Protein AF-A0A7S2AIL4-F1 (afdb_monomer_lite)

InterPro domains:
  IPR011629 Zinc chaperone CobW-like, C-terminal [PF07683] (83-165)
  IPR011629 Zinc chaperone CobW-like, C-terminal [SM00833] (22-165)
  IPR036627 CobW-like, C-terminal domain superfamily [G3DSA:3.30.1220.10] (1-165)
  IPR051927 Zinc Chaperone and cDPG Synthetase [PTHR43603] (16-180)

pLDDT: mean 76.07, std 20.62, range [30.58, 97.81]

Radius of gyration: 29.26 Å; chains: 1; bounding box: 75×64×79 Å

Secondary structure (DSSP, 8-state):
----------------HHHHTEEEEEEEESSPB-HHHIIIIIITT------SS--HHHHHHHTT-SSS--SS----HHHH-TTTTEEEEEEEE-BTTSTTS-EEEEEETTEEEEEEPPTTSSHHHHHHHHTTT-------PPEEEEEEEES--HHHHHHHHHTTBPPHHHHHHHHHHHHHHHHHHHHHHHHHH-S-S--TT-EEEEEETTEEEEEEEEEEEE--TTS-TT--EEEEEEETTS-EEEESSSSTTTEEE--

Structure (mmCIF, N/CA/C/O backbone):
data_AF-A0A7S2AIL4-F1
#
_entry.id   AF-A0A7S2AIL4-F1
#
loop_
_atom_site.group_PDB
_atom_site.id
_atom_site.type_symbol
_atom_site.label_atom_id
_atom_site.label_alt_id
_atom_site.label_comp_id
_atom_site.label_asym_id
_atom_site.label_entity_id
_atom_site.label_seq_id
_atom_site.pdbx_PDB_ins_code
_atom_site.Cartn_x
_atom_site.Cartn_y
_atom_site.Cartn_z
_atom_site.occupancy
_atom_site.B_iso_or_equiv
_atom_site.auth_seq_id
_atom_site.auth_comp_id
_atom_site.auth_asym_id
_atom_site.auth_atom_id
_atom_site.pdbx_PDB_model_num
ATOM 1 N N . THR A 1 1 ? 47.015 49.798 -17.963 1.00 38.50 1 THR A N 1
ATOM 2 C CA . THR A 1 1 ? 46.460 49.064 -19.118 1.00 38.50 1 THR A CA 1
ATOM 3 C C . THR A 1 1 ? 45.352 48.166 -18.606 1.00 38.50 1 THR A C 1
ATOM 5 O O . THR A 1 1 ? 45.626 47.246 -17.851 1.00 38.50 1 THR A O 1
ATOM 8 N N . SER A 1 2 ? 44.093 48.510 -18.880 1.00 33.62 2 SER A N 1
ATOM 9 C CA . SER A 1 2 ? 42.927 47.715 -18.478 1.00 33.62 2 SER A CA 1
ATOM 10 C C . SER A 1 2 ? 42.716 46.579 -19.478 1.00 33.62 2 SER A C 1
ATOM 12 O O . SER A 1 2 ? 42.588 46.820 -20.676 1.00 33.62 2 SER A O 1
ATOM 14 N N . HIS A 1 3 ? 42.694 45.339 -18.995 1.00 35.81 3 HIS A N 1
ATOM 15 C CA . HIS A 1 3 ? 42.390 44.176 -19.821 1.00 35.81 3 HIS A CA 1
ATOM 16 C C . HIS A 1 3 ? 40.879 43.918 -19.797 1.00 35.81 3 HIS A C 1
ATOM 18 O O . HIS A 1 3 ? 40.311 43.570 -18.766 1.00 35.81 3 HIS A O 1
ATOM 24 N N . SER A 1 4 ? 40.238 44.146 -20.944 1.00 31.95 4 SER A N 1
ATOM 25 C CA . SER A 1 4 ? 38.861 43.746 -21.234 1.00 31.95 4 SER A CA 1
ATOM 26 C C . SER A 1 4 ? 38.882 42.312 -21.757 1.00 31.95 4 SER A C 1
ATOM 28 O O . SER A 1 4 ? 39.482 42.046 -22.799 1.00 31.95 4 SER A O 1
ATOM 30 N N . HIS A 1 5 ? 38.260 41.387 -21.029 1.00 35.78 5 HIS A N 1
ATOM 31 C CA . HIS A 1 5 ? 38.051 40.016 -21.484 1.00 35.78 5 HIS A CA 1
ATOM 32 C C . HIS A 1 5 ? 36.662 39.918 -22.122 1.00 35.78 5 HIS A C 1
ATOM 34 O O . HIS A 1 5 ? 35.645 39.951 -21.434 1.00 35.78 5 HIS A O 1
ATOM 40 N N . SER A 1 6 ? 36.629 39.825 -23.453 1.00 32.72 6 SER A N 1
ATOM 41 C CA . SER A 1 6 ? 35.427 39.455 -24.203 1.00 32.72 6 SER A CA 1
ATOM 42 C C . SER A 1 6 ? 35.206 37.954 -24.057 1.00 32.72 6 SER A C 1
ATOM 44 O O . SER A 1 6 ? 36.027 37.162 -24.514 1.00 32.72 6 SER A O 1
ATOM 46 N N . HIS A 1 7 ? 34.111 37.563 -23.408 1.00 35.00 7 HIS A N 1
ATOM 47 C CA . HIS A 1 7 ? 33.646 36.182 -23.423 1.00 35.00 7 HIS A CA 1
ATOM 48 C C . HIS A 1 7 ? 32.841 35.945 -24.701 1.00 35.00 7 HIS A C 1
ATOM 50 O O . HIS A 1 7 ? 31.736 36.456 -24.873 1.00 35.00 7 HIS A O 1
ATOM 56 N N . GLU A 1 8 ? 33.424 35.168 -25.606 1.00 32.69 8 GLU A N 1
ATOM 57 C CA . GLU A 1 8 ? 32.759 34.625 -26.780 1.00 32.69 8 GLU A CA 1
ATOM 58 C C . GLU A 1 8 ? 31.829 33.493 -26.314 1.00 32.69 8 GLU A C 1
ATOM 60 O O . GLU A 1 8 ? 32.274 32.442 -25.846 1.00 32.69 8 GLU A O 1
ATOM 65 N N . HIS A 1 9 ? 30.515 33.723 -26.360 1.00 36.69 9 HIS A N 1
ATOM 66 C CA . HIS A 1 9 ? 29.529 32.686 -26.074 1.00 36.69 9 HIS A CA 1
ATOM 67 C C . HIS A 1 9 ? 29.536 31.664 -27.217 1.00 36.69 9 HIS A C 1
ATOM 69 O O . HIS A 1 9 ? 28.843 31.827 -28.221 1.00 36.69 9 HIS A O 1
ATOM 75 N N . SER A 1 10 ? 30.326 30.599 -27.050 1.00 43.53 10 SER A N 1
ATOM 76 C CA . SER A 1 10 ? 30.164 29.359 -27.809 1.00 43.53 10 SER A CA 1
ATOM 77 C C . SER A 1 10 ? 28.688 28.951 -27.775 1.00 43.53 10 SER A C 1
ATOM 79 O O . SER A 1 10 ? 28.043 28.980 -26.722 1.00 43.53 10 SER A O 1
ATOM 81 N N . ARG A 1 11 ? 28.145 28.667 -28.961 1.00 41.88 11 ARG A N 1
ATOM 82 C CA . ARG A 1 11 ? 26.727 28.424 -29.247 1.00 41.88 11 ARG A CA 1
ATOM 83 C C . ARG A 1 11 ? 26.137 27.478 -28.200 1.00 41.88 11 ARG A C 1
ATOM 85 O O . ARG A 1 11 ? 26.504 26.307 -28.164 1.00 41.88 11 ARG A O 1
ATOM 92 N N . LYS A 1 12 ? 25.202 27.960 -27.372 1.00 43.66 12 LYS A N 1
ATOM 93 C CA . LYS A 1 12 ? 24.347 27.065 -26.586 1.00 43.66 12 LYS A CA 1
ATOM 94 C C . LYS A 1 12 ? 23.605 26.190 -27.590 1.00 43.66 12 LYS A C 1
ATOM 96 O O . LYS A 1 12 ? 22.768 26.699 -28.334 1.00 43.66 12 LYS A O 1
ATOM 101 N N . ALA A 1 13 ? 23.961 24.909 -27.656 1.00 53.50 13 ALA A N 1
ATOM 102 C CA . ALA A 1 13 ? 23.130 23.928 -28.325 1.00 53.50 13 ALA A CA 1
ATOM 103 C C . ALA A 1 13 ? 21.724 24.065 -27.730 1.00 53.50 13 ALA A C 1
ATOM 105 O O . ALA A 1 13 ? 21.556 24.165 -26.515 1.00 53.50 13 ALA A O 1
ATOM 106 N N . ASP A 1 14 ? 20.726 24.188 -28.590 1.00 51.50 14 ASP A N 1
ATOM 107 C CA . ASP A 1 14 ? 19.339 24.288 -28.167 1.00 51.50 14 ASP A CA 1
ATOM 108 C C . ASP A 1 14 ? 18.903 22.876 -27.710 1.00 51.50 14 ASP A C 1
ATOM 110 O O . ASP A 1 14 ? 18.706 21.978 -28.529 1.00 51.50 14 ASP A O 1
ATOM 114 N N . LEU A 1 15 ? 18.947 22.673 -26.384 1.00 59.72 15 LEU A N 1
ATOM 115 C CA . LEU A 1 15 ? 18.816 21.412 -25.631 1.00 59.72 15 LEU A CA 1
ATOM 116 C C . LEU A 1 15 ? 17.363 21.178 -25.177 1.00 59.72 15 LEU A C 1
ATOM 118 O O . LEU A 1 15 ? 17.096 20.943 -23.997 1.00 59.72 15 LEU A O 1
ATOM 122 N N . THR A 1 16 ? 16.391 21.305 -26.076 1.00 67.06 16 THR A N 1
ATOM 123 C CA . THR A 1 16 ? 15.000 20.974 -25.734 1.00 67.06 16 THR A CA 1
ATOM 124 C C . THR A 1 16 ? 14.832 19.460 -25.589 1.00 67.06 16 THR A C 1
ATOM 126 O O . THR A 1 16 ? 15.458 18.680 -26.309 1.00 67.06 16 THR A O 1
ATOM 129 N N . SER A 1 17 ? 13.960 19.025 -24.673 1.00 63.41 17 SER A N 1
ATOM 130 C CA . SER A 1 17 ? 13.648 17.601 -24.460 1.00 63.41 17 SER A CA 1
ATOM 131 C C . SER A 1 17 ? 13.189 16.902 -25.743 1.00 63.41 17 SER A C 1
ATOM 133 O O . SER A 1 17 ? 13.549 15.752 -25.973 1.00 63.41 17 SER A O 1
ATOM 135 N N . GLU A 1 18 ? 12.465 17.619 -26.607 1.00 63.84 18 GLU A N 1
ATOM 136 C CA . GLU A 1 18 ? 12.000 17.141 -27.915 1.00 63.84 18 GLU A CA 1
ATOM 137 C C . GLU A 1 18 ? 13.155 16.840 -28.878 1.00 63.84 18 GLU A C 1
ATOM 139 O O . GLU A 1 18 ? 13.129 15.826 -29.570 1.00 63.84 18 GLU A O 1
ATOM 144 N N . ARG A 1 19 ? 14.201 17.677 -28.898 1.00 67.69 19 ARG A N 1
ATOM 145 C CA . ARG A 1 19 ? 15.382 17.462 -29.750 1.00 67.69 19 ARG A CA 1
ATOM 146 C C . ARG A 1 19 ? 16.301 16.366 -29.222 1.00 67.69 19 ARG A C 1
ATOM 148 O O . ARG A 1 19 ? 17.007 15.746 -30.011 1.00 67.69 19 ARG A O 1
ATOM 155 N N . LEU A 1 20 ? 16.290 16.143 -27.910 1.00 72.56 20 LEU A N 1
ATOM 156 C CA . LEU A 1 20 ? 17.053 15.087 -27.242 1.00 72.56 20 LEU A CA 1
ATOM 157 C C . LEU A 1 20 ? 16.324 13.733 -27.234 1.00 72.56 20 LEU A C 1
ATOM 159 O O . LEU A 1 20 ? 16.915 12.742 -26.818 1.00 72.56 20 LEU A O 1
ATOM 163 N N . GLY A 1 21 ? 15.060 13.681 -27.674 1.00 81.56 21 GLY A N 1
ATOM 164 C CA . GLY A 1 21 ? 14.250 12.458 -27.667 1.00 81.56 21 GLY A CA 1
ATOM 165 C C . GLY A 1 21 ? 13.815 12.000 -26.270 1.00 81.56 21 GLY A C 1
ATOM 166 O O . GLY A 1 21 ? 13.397 10.857 -26.103 1.00 81.56 21 GLY A O 1
ATOM 167 N N . ILE A 1 22 ? 13.901 12.875 -25.262 1.00 86.88 22 ILE A N 1
ATOM 168 C CA . ILE A 1 22 ? 13.556 12.539 -23.878 1.00 86.88 22 ILE A CA 1
ATOM 169 C C . ILE A 1 22 ? 12.037 12.467 -23.744 1.00 86.88 22 ILE A C 1
ATOM 171 O O . ILE A 1 22 ? 11.331 13.460 -23.940 1.00 86.88 22 ILE A O 1
ATOM 175 N N . LYS A 1 23 ? 11.543 11.298 -23.343 1.00 90.81 23 LYS A N 1
ATOM 176 C CA . LYS A 1 23 ? 10.131 11.030 -23.068 1.00 90.81 23 LYS A CA 1
ATOM 177 C C . LYS A 1 23 ? 9.920 10.713 -21.596 1.00 90.81 23 LYS A C 1
ATOM 179 O O . LYS A 1 23 ? 10.857 10.417 -20.854 1.00 90.81 23 LYS A O 1
ATOM 184 N N . ASN A 1 24 ? 8.666 10.807 -21.177 1.00 93.75 24 ASN A N 1
ATOM 185 C CA . ASN A 1 24 ? 8.239 10.416 -19.849 1.00 93.75 24 ASN A CA 1
ATOM 186 C C . ASN A 1 24 ? 6.896 9.700 -19.914 1.00 93.75 24 ASN A C 1
ATOM 188 O O . ASN A 1 24 ? 6.092 9.999 -20.796 1.00 93.75 24 ASN A O 1
ATOM 192 N N . PHE A 1 25 ? 6.668 8.800 -18.968 1.00 95.88 25 PHE A N 1
ATOM 193 C CA . PHE A 1 25 ? 5.360 8.208 -18.728 1.00 95.88 25 PHE A CA 1
ATOM 194 C C . PHE A 1 25 ? 5.155 7.984 -17.232 1.00 95.88 25 PHE A C 1
ATOM 196 O O . PHE A 1 25 ? 6.110 7.956 -16.448 1.00 95.88 25 PHE A O 1
ATOM 203 N N . VAL A 1 26 ? 3.889 7.836 -16.848 1.00 95.31 26 VAL A N 1
ATOM 204 C CA . VAL A 1 26 ? 3.482 7.540 -15.476 1.00 95.31 26 VAL A CA 1
ATOM 205 C C . VAL A 1 26 ? 2.935 6.118 -15.419 1.00 95.31 26 VAL A C 1
ATOM 207 O O . VAL A 1 26 ? 2.011 5.761 -16.155 1.00 95.31 26 VAL A O 1
ATOM 210 N N . TYR A 1 27 ? 3.517 5.301 -14.549 1.00 95.62 27 TYR A N 1
ATOM 211 C CA . TYR A 1 27 ? 3.002 3.995 -14.166 1.00 95.62 27 TYR A CA 1
ATOM 212 C C . TYR A 1 27 ? 2.131 4.147 -12.921 1.00 95.62 27 TYR A C 1
ATOM 214 O O . TYR A 1 27 ? 2.562 4.760 -11.943 1.00 95.62 27 TYR A O 1
ATOM 222 N N . THR A 1 28 ? 0.925 3.582 -12.956 1.00 93.19 28 THR A N 1
ATOM 223 C CA . THR A 1 28 ? 0.018 3.540 -11.809 1.00 93.19 28 THR A CA 1
ATOM 224 C C . THR A 1 28 ? -0.484 2.124 -11.580 1.00 93.19 28 THR A C 1
ATOM 226 O O . THR A 1 28 ? -0.802 1.414 -12.531 1.00 93.19 28 THR A O 1
ATOM 229 N N . ALA A 1 29 ? -0.585 1.714 -10.317 1.00 91.06 29 ALA A N 1
ATOM 230 C CA . ALA A 1 29 ? -1.186 0.437 -9.945 1.00 91.06 29 ALA A CA 1
ATOM 231 C C . ALA A 1 29 ? -1.901 0.536 -8.596 1.00 91.06 29 ALA A C 1
ATOM 233 O O . ALA A 1 29 ? -1.511 1.303 -7.721 1.00 91.06 29 ALA A O 1
ATOM 234 N N . GLN A 1 30 ? -2.962 -0.251 -8.426 1.00 88.19 30 GLN A N 1
ATOM 235 C CA . GLN A 1 30 ? -3.728 -0.296 -7.173 1.00 88.19 30 GLN A CA 1
ATOM 236 C C . GLN A 1 30 ? -3.162 -1.311 -6.175 1.00 88.19 30 GLN A C 1
ATOM 238 O O . GLN A 1 30 ? -3.353 -1.176 -4.971 1.00 88.19 30 GLN A O 1
ATOM 243 N N . ARG A 1 31 ? -2.492 -2.356 -6.672 1.00 90.25 31 ARG A N 1
ATOM 244 C CA . ARG A 1 31 ? -1.937 -3.415 -5.829 1.00 90.25 31 ARG A CA 1
ATOM 245 C C . ARG A 1 31 ? -0.524 -3.040 -5.377 1.00 90.25 31 ARG A C 1
ATOM 247 O O . ARG A 1 31 ? 0.209 -2.437 -6.160 1.00 90.25 31 ARG A O 1
ATOM 254 N N . PRO A 1 32 ? -0.128 -3.405 -4.148 1.00 91.81 32 PRO A N 1
ATOM 255 C CA . PRO A 1 32 ? 1.259 -3.284 -3.723 1.00 91.81 32 PRO A CA 1
ATOM 256 C C . PRO A 1 32 ? 2.163 -4.224 -4.527 1.00 91.81 32 PRO A C 1
ATOM 258 O O . PRO A 1 32 ? 1.738 -5.294 -4.985 1.00 91.81 32 PRO A O 1
ATOM 261 N N . PHE A 1 33 ? 3.434 -3.854 -4.644 1.00 94.69 33 PHE A N 1
ATOM 262 C CA . PHE A 1 33 ? 4.466 -4.769 -5.107 1.00 94.69 33 PHE A CA 1
ATOM 263 C C . PHE A 1 33 ? 4.821 -5.789 -4.028 1.00 94.69 33 PHE A C 1
ATOM 265 O O . PHE A 1 33 ? 4.854 -5.497 -2.829 1.00 94.69 33 PHE A O 1
ATOM 272 N N . LYS A 1 34 ? 5.168 -6.989 -4.479 1.00 95.06 34 LYS A N 1
ATOM 273 C CA . LYS A 1 34 ? 5.885 -7.970 -3.681 1.00 95.06 34 LYS A CA 1
ATOM 274 C C . LYS A 1 34 ? 7.352 -7.548 -3.616 1.00 95.06 34 LYS A C 1
ATOM 276 O O . LYS A 1 34 ? 8.036 -7.619 -4.635 1.00 95.06 34 LYS A O 1
ATOM 281 N N . GLU A 1 35 ? 7.840 -7.143 -2.439 1.00 92.94 35 GLU A N 1
ATOM 282 C CA . GLU A 1 35 ? 9.203 -6.608 -2.260 1.00 92.94 35 GLU A CA 1
ATOM 283 C C . GLU A 1 35 ? 10.249 -7.546 -2.866 1.00 92.94 35 GLU A C 1
ATOM 285 O O . GLU A 1 35 ? 11.118 -7.105 -3.609 1.00 92.94 35 GLU A O 1
ATOM 290 N N . SER A 1 36 ? 10.125 -8.851 -2.615 1.00 92.81 36 SER A N 1
ATOM 291 C CA . SER A 1 36 ? 11.089 -9.830 -3.116 1.00 92.81 36 SER A CA 1
ATOM 292 C C . SER A 1 36 ? 11.179 -9.855 -4.641 1.00 92.81 36 SER A C 1
ATOM 294 O O . SER A 1 36 ? 12.290 -9.895 -5.147 1.00 92.81 36 SER A O 1
ATOM 296 N N . ARG A 1 37 ? 10.039 -9.802 -5.353 1.00 94.62 37 ARG A N 1
ATOM 297 C CA . ARG A 1 37 ? 10.003 -9.796 -6.828 1.00 94.62 37 ARG A CA 1
ATOM 298 C C . ARG A 1 37 ? 10.523 -8.478 -7.378 1.00 94.62 37 ARG A C 1
ATOM 300 O O . ARG A 1 37 ? 11.346 -8.468 -8.277 1.00 94.62 37 ARG A O 1
ATOM 307 N N . LEU A 1 38 ? 10.107 -7.363 -6.779 1.00 92.62 38 LEU A N 1
ATOM 308 C CA . LEU A 1 38 ? 10.582 -6.045 -7.188 1.00 92.62 38 LEU A CA 1
ATOM 309 C C . LEU A 1 38 ? 12.109 -5.939 -7.075 1.00 92.62 38 LEU A C 1
ATOM 311 O O . LEU A 1 38 ? 12.760 -5.455 -7.996 1.00 92.62 38 LEU A O 1
ATOM 315 N N . LEU A 1 39 ? 12.686 -6.408 -5.966 1.00 87.88 39 LEU A N 1
ATOM 316 C CA . LEU A 1 39 ? 14.134 -6.384 -5.777 1.00 87.88 39 LEU A CA 1
ATOM 317 C C . LEU A 1 39 ? 14.847 -7.344 -6.738 1.00 87.88 39 LEU A C 1
ATOM 319 O O . LEU A 1 39 ? 15.738 -6.901 -7.458 1.00 87.88 39 LEU A O 1
ATOM 323 N N . SER A 1 40 ? 14.433 -8.614 -6.799 1.00 89.38 40 SER A N 1
ATOM 324 C CA . SER A 1 40 ? 15.137 -9.619 -7.604 1.00 89.38 40 SER A CA 1
ATOM 325 C C . SER A 1 40 ? 14.957 -9.432 -9.104 1.00 89.38 40 SER A C 1
ATOM 327 O O . SER A 1 40 ? 15.905 -9.627 -9.853 1.00 89.38 40 SER A O 1
ATOM 329 N N . ASP A 1 41 ? 13.761 -9.074 -9.563 1.00 88.88 41 ASP A N 1
ATOM 330 C CA . ASP A 1 41 ? 13.403 -9.157 -10.982 1.00 88.88 41 ASP A CA 1
ATOM 331 C C . ASP A 1 41 ? 13.579 -7.803 -11.681 1.00 88.88 41 ASP A C 1
ATOM 333 O O . ASP A 1 41 ? 13.890 -7.761 -12.870 1.00 88.88 41 ASP A O 1
ATOM 337 N N . VAL A 1 42 ? 13.460 -6.695 -10.937 1.00 90.31 42 VAL A N 1
ATOM 338 C CA . VAL A 1 42 ? 13.613 -5.333 -11.471 1.00 90.31 42 VAL A CA 1
ATOM 339 C C . VAL A 1 42 ? 14.905 -4.673 -10.998 1.00 90.31 42 VAL A C 1
ATOM 341 O O . VAL A 1 42 ? 15.718 -4.288 -11.835 1.00 90.31 42 VAL A O 1
ATOM 344 N N . ILE A 1 43 ? 15.116 -4.521 -9.685 1.00 87.38 43 ILE A N 1
ATOM 345 C CA . ILE A 1 43 ? 16.227 -3.701 -9.163 1.00 87.38 43 ILE A CA 1
ATOM 346 C C . ILE A 1 43 ? 17.592 -4.334 -9.432 1.00 87.38 43 ILE A C 1
ATOM 348 O O . ILE A 1 43 ? 18.476 -3.653 -9.947 1.00 87.38 43 ILE A O 1
ATOM 352 N N . ASP A 1 44 ? 17.759 -5.624 -9.147 1.00 83.88 44 ASP A N 1
ATOM 353 C CA . ASP A 1 44 ? 19.043 -6.319 -9.321 1.00 83.88 44 ASP A CA 1
ATOM 354 C C . ASP A 1 44 ? 19.480 -6.400 -10.794 1.00 83.88 44 ASP A C 1
ATOM 356 O O . ASP A 1 44 ? 20.672 -6.485 -11.096 1.00 83.88 44 ASP A O 1
ATOM 360 N N . HIS A 1 45 ? 18.519 -6.333 -11.717 1.00 83.12 45 HIS A N 1
ATOM 361 C CA . HIS A 1 45 ? 18.760 -6.348 -13.158 1.00 83.12 45 HIS A CA 1
ATOM 362 C C . HIS A 1 45 ? 18.746 -4.952 -13.777 1.00 83.12 45 HIS A C 1
ATOM 364 O O . HIS A 1 45 ? 18.927 -4.828 -14.986 1.00 83.12 45 HIS A O 1
ATOM 370 N N . TRP A 1 46 ? 18.535 -3.890 -12.996 1.00 84.44 46 TRP A N 1
ATOM 371 C CA . TRP A 1 46 ? 18.562 -2.533 -13.519 1.00 84.44 46 TRP A CA 1
ATOM 372 C C . TRP A 1 46 ? 20.012 -2.102 -13.744 1.00 84.44 46 TRP A C 1
ATOM 374 O O . TRP A 1 46 ? 20.766 -1.945 -12.780 1.00 84.44 46 TRP A O 1
ATOM 384 N N . PRO A 1 47 ? 20.433 -1.848 -14.995 1.00 72.50 47 PRO A N 1
ATOM 385 C CA . PRO A 1 47 ? 21.784 -1.394 -15.265 1.00 72.50 47 PRO A CA 1
ATOM 386 C C . PRO A 1 47 ? 21.893 0.097 -14.918 1.00 72.50 47 PRO A C 1
ATOM 388 O O . PRO A 1 47 ? 21.782 0.971 -15.773 1.00 72.50 47 PRO A O 1
ATOM 391 N N . ILE A 1 48 ? 22.056 0.398 -13.632 1.00 66.31 48 ILE A N 1
ATOM 392 C CA . ILE A 1 48 ? 22.225 1.761 -13.132 1.00 66.31 48 ILE A CA 1
ATOM 393 C C . ILE A 1 48 ? 23.606 2.268 -13.597 1.00 66.31 48 ILE A C 1
ATOM 395 O O . ILE A 1 48 ? 24.629 1.698 -13.200 1.00 66.31 48 ILE A O 1
ATOM 399 N N . PRO A 1 49 ? 23.688 3.320 -14.439 1.00 57.03 49 PRO A N 1
ATOM 400 C CA . PRO A 1 49 ? 24.964 3.804 -14.958 1.00 57.03 49 PRO A CA 1
ATOM 401 C C . PRO A 1 49 ? 25.876 4.242 -13.811 1.00 57.03 49 PRO A C 1
ATOM 403 O O . PRO A 1 49 ? 25.492 5.091 -13.020 1.00 57.03 49 PRO A O 1
ATOM 406 N N . MET A 1 50 ? 27.111 3.739 -13.727 1.00 51.72 50 MET A N 1
ATOM 407 C CA . MET A 1 50 ? 28.030 4.062 -12.616 1.00 51.72 50 MET A CA 1
ATOM 408 C C . MET A 1 50 ? 28.601 5.498 -12.647 1.00 51.72 50 MET A C 1
ATOM 410 O O . MET A 1 50 ? 29.373 5.874 -11.763 1.00 51.72 50 MET A O 1
ATOM 414 N N . LYS A 1 51 ? 28.284 6.314 -13.663 1.00 47.16 51 LYS A N 1
ATOM 415 C CA . LYS A 1 51 ? 28.867 7.654 -13.838 1.00 47.16 51 LYS A CA 1
ATOM 416 C C . LYS A 1 51 ? 28.068 8.721 -13.078 1.00 47.16 51 LYS A C 1
ATOM 418 O O . LYS A 1 51 ? 26.849 8.800 -13.174 1.00 47.16 51 LYS A O 1
ATOM 423 N N . ALA A 1 52 ? 28.785 9.613 -12.389 1.00 44.78 52 ALA A N 1
ATOM 424 C CA . ALA A 1 52 ? 28.214 10.775 -11.695 1.00 44.78 52 ALA A CA 1
ATOM 425 C C . ALA A 1 52 ? 27.729 11.891 -12.647 1.00 44.78 52 ALA A C 1
ATOM 427 O O . ALA A 1 52 ? 27.064 12.832 -12.218 1.00 44.78 52 ALA A O 1
ATOM 428 N N . THR A 1 53 ? 28.073 11.810 -13.935 1.00 47.12 53 THR A N 1
ATOM 429 C CA . THR A 1 53 ? 27.649 12.747 -14.980 1.00 47.12 53 THR A CA 1
ATOM 430 C C . THR A 1 53 ? 26.904 11.965 -16.052 1.00 47.12 53 THR A C 1
ATOM 432 O O . THR A 1 53 ? 27.456 11.029 -16.625 1.00 47.12 53 THR A O 1
ATOM 435 N N . LEU A 1 54 ? 25.645 12.339 -16.284 1.00 53.72 54 LEU A N 1
ATOM 436 C CA . LEU A 1 54 ? 24.831 11.811 -17.373 1.00 53.72 54 LEU A CA 1
ATOM 437 C C . LEU A 1 54 ? 25.338 12.418 -18.683 1.00 53.72 54 LEU A C 1
ATOM 439 O O . LEU A 1 54 ? 25.102 13.599 -18.938 1.00 53.72 54 LEU A O 1
ATOM 443 N N . ASP A 1 55 ? 26.046 11.625 -19.482 1.00 59.72 55 ASP A N 1
ATOM 444 C CA . ASP A 1 55 ? 26.352 11.981 -20.863 1.00 59.72 55 ASP A CA 1
ATOM 445 C C . ASP A 1 55 ? 25.241 11.431 -21.765 1.00 59.72 55 ASP A C 1
ATOM 447 O O . ASP A 1 55 ? 24.985 10.228 -21.794 1.00 59.72 55 ASP A O 1
ATOM 451 N N . LEU A 1 56 ? 24.525 12.318 -22.453 1.00 57.72 56 LEU A N 1
ATOM 452 C CA . LEU A 1 56 ? 23.426 11.929 -23.341 1.00 57.72 56 LEU A CA 1
ATOM 453 C C . LEU A 1 56 ? 23.948 11.218 -24.599 1.00 57.72 56 LEU A C 1
ATOM 455 O O . LEU A 1 56 ? 23.216 10.418 -25.185 1.00 57.72 56 LEU A O 1
ATOM 459 N N . ASP A 1 57 ? 25.207 11.459 -24.978 1.00 58.06 57 ASP A N 1
ATOM 460 C CA . ASP A 1 57 ? 25.831 10.825 -26.140 1.00 58.06 57 ASP A CA 1
ATOM 461 C C . ASP A 1 57 ? 26.108 9.327 -25.889 1.00 58.06 57 ASP A C 1
ATOM 463 O O . ASP A 1 57 ? 26.048 8.527 -26.827 1.00 58.06 57 ASP A O 1
ATOM 467 N N . ASP A 1 58 ? 26.313 8.912 -24.629 1.00 57.34 58 ASP A N 1
ATOM 468 C CA . ASP A 1 58 ? 26.483 7.498 -24.242 1.00 57.34 58 ASP A CA 1
ATOM 469 C C . ASP A 1 58 ? 25.206 6.670 -24.536 1.00 57.34 58 ASP A C 1
ATOM 471 O O . ASP A 1 58 ? 25.285 5.509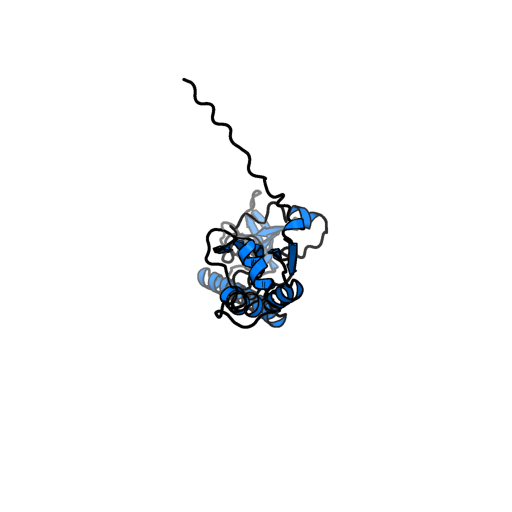 -24.949 1.00 57.34 58 ASP A O 1
ATOM 475 N N . PHE A 1 59 ? 24.019 7.276 -24.393 1.00 54.12 59 PHE A N 1
ATOM 476 C CA . PHE A 1 59 ? 22.721 6.627 -24.646 1.00 54.12 59 PHE A CA 1
ATOM 477 C C . PHE A 1 59 ? 22.321 6.629 -26.129 1.00 54.12 59 PHE A C 1
ATOM 479 O O . PHE A 1 59 ? 21.671 5.703 -26.605 1.00 54.12 59 PHE A O 1
ATOM 486 N N . GLN A 1 60 ? 22.716 7.654 -26.890 1.00 54.59 60 GLN A N 1
ATOM 487 C CA . GLN A 1 60 ? 22.403 7.728 -28.322 1.00 54.59 60 GLN A CA 1
ATOM 488 C C . GLN A 1 60 ? 23.288 6.806 -29.175 1.00 54.59 60 GLN A C 1
ATOM 490 O O . GLN A 1 60 ? 22.856 6.336 -30.231 1.00 54.59 60 GLN A O 1
ATOM 495 N N . ASN A 1 61 ? 24.525 6.546 -28.739 1.00 48.00 61 ASN A N 1
ATOM 496 C CA . ASN A 1 61 ? 25.470 5.704 -29.474 1.00 48.00 61 ASN A CA 1
ATOM 497 C C . ASN A 1 61 ? 25.221 4.201 -29.280 1.00 48.00 61 ASN A C 1
ATOM 499 O O . ASN A 1 61 ? 25.414 3.440 -30.228 1.00 48.00 61 ASN A O 1
ATOM 503 N N . SER A 1 62 ? 24.727 3.784 -28.111 1.00 47.03 62 SER A N 1
ATOM 504 C CA . SER A 1 62 ? 24.337 2.392 -27.837 1.00 47.03 62 SER A CA 1
ATOM 505 C C . SER A 1 62 ? 23.160 1.939 -28.717 1.00 47.03 62 SER A C 1
ATOM 507 O O . SER A 1 62 ? 23.184 0.834 -29.250 1.00 47.03 62 SER A O 1
ATOM 509 N N . ASN A 1 63 ? 22.208 2.831 -29.016 1.00 41.56 63 ASN A N 1
ATOM 510 C CA . ASN A 1 63 ? 21.032 2.509 -29.838 1.00 41.56 63 ASN A CA 1
ATOM 511 C C . ASN A 1 63 ? 21.285 2.548 -31.371 1.00 41.56 63 ASN A C 1
ATOM 513 O O . ASN A 1 63 ? 20.419 2.206 -32.177 1.00 41.56 63 ASN A O 1
ATOM 517 N N . ARG A 1 64 ? 22.472 2.986 -31.825 1.00 44.09 64 ARG A N 1
ATOM 518 C CA . ARG A 1 64 ? 22.803 3.140 -33.262 1.00 44.09 64 ARG A CA 1
ATOM 519 C C . ARG A 1 64 ? 23.514 1.942 -33.889 1.00 44.09 64 ARG A C 1
ATOM 521 O O . ARG A 1 64 ? 23.712 1.937 -35.104 1.00 44.09 64 ARG A O 1
ATOM 528 N N . GLN A 1 65 ? 23.897 0.932 -33.110 1.00 42.66 65 GLN A N 1
ATOM 529 C CA . GLN A 1 65 ? 24.738 -0.176 -33.578 1.00 42.66 65 GLN A CA 1
ATOM 530 C C . GLN A 1 65 ? 23.967 -1.338 -34.240 1.00 42.66 65 GLN A C 1
ATOM 532 O O . GLN A 1 65 ? 24.456 -2.462 -34.310 1.00 42.66 65 GLN A O 1
ATOM 537 N N . LEU A 1 66 ? 22.801 -1.076 -34.835 1.00 40.72 66 LEU A N 1
ATOM 538 C CA . LEU A 1 66 ? 22.170 -1.978 -35.807 1.00 40.72 66 LEU A CA 1
ATOM 539 C C . LEU A 1 66 ? 22.800 -1.768 -37.197 1.00 40.72 66 LEU A C 1
ATOM 541 O O . LEU A 1 66 ? 22.166 -1.228 -38.101 1.00 40.72 66 LEU A O 1
ATOM 545 N N . GLY A 1 67 ? 24.069 -2.156 -37.387 1.00 34.00 67 GLY A N 1
ATOM 546 C CA . GLY A 1 67 ? 24.673 -2.095 -38.728 1.00 34.00 67 GLY A CA 1
ATOM 547 C C . GLY A 1 67 ? 26.198 -2.118 -38.862 1.00 34.00 67 GLY A C 1
ATOM 548 O O . GLY A 1 67 ? 26.721 -1.398 -39.708 1.00 34.00 67 GLY A O 1
ATOM 549 N N . GLY A 1 68 ? 26.939 -2.921 -38.093 1.00 30.58 68 GLY A N 1
ATOM 550 C CA . GLY A 1 68 ? 28.380 -3.096 -38.334 1.00 30.58 68 GLY A CA 1
ATOM 551 C C . GLY A 1 68 ? 29.051 -4.083 -37.377 1.00 30.58 68 GLY A C 1
ATOM 552 O O . GLY A 1 68 ? 28.741 -4.093 -36.197 1.00 30.58 68 GLY A O 1
ATOM 553 N N . ALA A 1 69 ? 29.940 -4.928 -37.907 1.00 30.94 69 ALA A N 1
ATOM 554 C CA . ALA A 1 69 ? 30.626 -6.046 -37.237 1.00 30.94 69 ALA A CA 1
ATOM 555 C C . ALA A 1 69 ? 31.428 -5.658 -35.958 1.00 30.94 69 ALA A C 1
ATOM 557 O O . ALA A 1 69 ? 31.731 -4.482 -35.761 1.00 30.94 69 ALA A O 1
ATOM 558 N N . PRO A 1 70 ? 31.796 -6.631 -35.092 1.00 43.75 70 PRO A N 1
ATOM 559 C CA . PRO A 1 70 ? 31.939 -6.423 -33.655 1.00 43.75 70 PRO A CA 1
ATOM 560 C C . PRO A 1 70 ? 33.300 -5.835 -33.275 1.00 43.75 70 PRO A C 1
ATOM 562 O O . PRO A 1 70 ? 34.350 -6.382 -33.615 1.00 43.75 70 PRO A O 1
ATOM 565 N N . ALA A 1 71 ? 33.275 -4.760 -32.494 1.00 33.41 71 ALA A N 1
ATOM 566 C CA . ALA A 1 71 ? 34.433 -4.227 -31.794 1.00 33.41 71 ALA A CA 1
ATOM 567 C C . ALA A 1 71 ? 34.053 -4.067 -30.319 1.00 33.41 71 ALA A C 1
ATOM 569 O O . ALA A 1 71 ? 33.248 -3.203 -29.994 1.00 33.41 71 ALA A O 1
ATOM 570 N N . SER A 1 72 ? 34.641 -4.922 -29.468 1.00 38.25 72 SER A N 1
ATOM 571 C CA . SER A 1 72 ? 34.439 -5.038 -28.010 1.00 38.25 72 SER A CA 1
ATOM 572 C C . SER A 1 72 ? 32.997 -5.301 -27.558 1.00 38.25 72 SER A C 1
ATOM 574 O O . SER A 1 72 ? 32.052 -4.667 -27.998 1.00 38.25 72 SER A O 1
ATOM 576 N N . VAL A 1 73 ? 32.823 -6.269 -26.657 1.00 38.53 73 VAL A N 1
ATOM 577 C CA . VAL A 1 73 ? 31.538 -6.570 -26.012 1.00 38.53 73 VAL A CA 1
ATOM 578 C C . VAL A 1 73 ? 31.215 -5.435 -25.032 1.00 38.53 73 VAL A C 1
ATOM 580 O O . VAL A 1 73 ? 31.384 -5.582 -23.826 1.00 38.53 73 VAL A O 1
ATOM 583 N N . GLU A 1 74 ? 30.824 -4.269 -25.540 1.00 45.53 74 GLU A N 1
ATOM 584 C CA . GLU A 1 74 ? 30.003 -3.342 -24.770 1.00 45.53 74 GLU A CA 1
ATOM 585 C C . GLU A 1 74 ? 28.597 -3.944 -24.777 1.00 45.53 74 GLU A C 1
ATOM 587 O O . GLU A 1 74 ? 27.920 -3.988 -25.801 1.00 45.53 74 GLU A O 1
ATOM 592 N N . MET A 1 75 ? 28.237 -4.562 -23.650 1.00 45.44 75 MET A N 1
ATOM 593 C CA . MET A 1 75 ? 26.927 -5.165 -23.421 1.00 45.44 75 MET A CA 1
ATOM 594 C C . MET A 1 75 ? 25.841 -4.123 -23.678 1.00 45.44 75 MET A C 1
ATOM 596 O O . MET A 1 75 ? 25.817 -3.078 -23.030 1.00 45.44 75 MET A O 1
ATOM 600 N N . ASP A 1 76 ? 24.945 -4.429 -24.610 1.00 49.66 76 ASP A N 1
ATOM 601 C CA . ASP A 1 76 ? 23.777 -3.611 -24.898 1.00 49.66 76 ASP A CA 1
ATOM 602 C C . ASP A 1 76 ? 22.877 -3.562 -23.649 1.00 49.66 76 ASP A C 1
ATOM 604 O O . ASP A 1 76 ? 22.253 -4.552 -23.258 1.00 49.66 76 ASP A O 1
ATOM 608 N N . LEU A 1 77 ? 22.848 -2.402 -22.991 1.00 49.75 77 LEU A N 1
ATOM 609 C CA . LEU A 1 77 ? 22.124 -2.166 -21.740 1.00 49.75 77 LEU A CA 1
ATOM 610 C C . LEU A 1 77 ? 20.607 -2.384 -21.895 1.00 49.75 77 LEU A C 1
ATOM 612 O O . LEU A 1 77 ? 19.948 -2.688 -20.901 1.00 49.75 77 LEU A O 1
ATOM 616 N N . GLN A 1 78 ? 20.058 -2.287 -23.116 1.00 48.31 78 GLN A N 1
ATOM 617 C CA . GLN A 1 78 ? 18.655 -2.617 -23.401 1.00 48.31 78 GLN A CA 1
ATOM 618 C C . GLN A 1 78 ? 18.415 -4.131 -23.481 1.00 48.31 78 GLN A C 1
ATOM 620 O O . GLN A 1 78 ? 17.333 -4.594 -23.129 1.00 48.31 78 GLN A O 1
ATOM 625 N N . THR A 1 79 ? 19.414 -4.931 -23.875 1.00 55.50 79 THR A N 1
ATOM 626 C CA . THR A 1 79 ? 19.255 -6.399 -23.958 1.00 55.50 79 THR A CA 1
ATOM 627 C C . THR A 1 79 ? 19.237 -7.115 -22.609 1.00 55.50 79 THR A C 1
ATOM 629 O O . THR A 1 79 ? 18.824 -8.273 -22.557 1.00 55.50 79 THR A O 1
ATOM 632 N N . MET A 1 80 ? 19.653 -6.462 -21.518 1.00 64.75 80 MET A N 1
ATOM 633 C CA . MET A 1 80 ? 19.646 -7.068 -20.178 1.00 64.75 80 MET A CA 1
ATOM 634 C C . MET A 1 80 ? 18.421 -6.686 -19.341 1.00 64.75 80 MET A C 1
ATOM 636 O O . MET A 1 80 ? 18.037 -7.453 -18.462 1.00 64.75 80 MET A O 1
ATOM 640 N N . SER A 1 81 ? 17.811 -5.522 -19.595 1.00 83.50 81 SER A N 1
ATOM 641 C CA . SER A 1 81 ? 16.678 -5.027 -18.810 1.00 83.50 81 SER A CA 1
ATOM 642 C C . SER A 1 81 ? 15.883 -3.955 -19.559 1.00 83.50 81 SER A C 1
ATOM 644 O O . SER A 1 81 ? 16.488 -3.038 -20.125 1.00 83.50 81 SER A O 1
ATOM 646 N N . PRO A 1 82 ? 14.536 -3.975 -19.488 1.00 88.44 82 PRO A N 1
ATOM 647 C CA . PRO A 1 82 ? 13.699 -2.932 -20.087 1.00 88.44 82 PRO A CA 1
ATOM 648 C C . PRO A 1 82 ? 13.943 -1.544 -19.468 1.00 88.44 82 PRO A C 1
ATOM 650 O O . PRO A 1 82 ? 13.576 -0.519 -20.041 1.00 88.44 82 PRO A O 1
ATOM 653 N N . PHE A 1 83 ? 14.612 -1.485 -18.314 1.00 89.31 83 PHE A N 1
ATOM 654 C CA . PHE A 1 83 ? 14.938 -0.247 -17.618 1.00 89.31 83 PHE A CA 1
ATOM 655 C C . PHE A 1 83 ? 16.250 0.407 -18.084 1.00 89.31 83 PHE A C 1
ATOM 657 O O . PHE A 1 83 ? 16.573 1.504 -17.625 1.00 89.31 83 PHE A O 1
ATOM 664 N N . GLY A 1 84 ? 17.003 -0.211 -19.005 1.00 85.25 84 GLY A N 1
ATOM 665 C CA . GLY A 1 84 ? 18.317 0.289 -19.435 1.00 85.25 84 GLY A CA 1
ATOM 666 C C . GLY A 1 84 ? 18.303 1.671 -20.094 1.00 85.25 84 GLY A C 1
ATOM 667 O O . GLY A 1 84 ? 19.268 2.418 -19.989 1.00 85.25 84 GLY A O 1
ATOM 668 N N . SER A 1 85 ? 17.182 2.052 -20.701 1.00 86.75 85 SER A N 1
ATOM 669 C CA . SER A 1 85 ? 16.932 3.371 -21.304 1.00 86.75 85 SER A CA 1
ATOM 670 C C . SER A 1 85 ? 16.414 4.438 -20.324 1.00 86.75 85 SER A C 1
ATOM 672 O O . SER A 1 85 ? 16.174 5.586 -20.716 1.00 86.75 85 SER A O 1
ATOM 674 N N . VAL A 1 86 ? 16.185 4.085 -19.053 1.00 88.56 86 VAL A N 1
ATOM 675 C CA . VAL A 1 86 ? 15.646 5.007 -18.044 1.00 88.56 86 VAL A CA 1
ATOM 676 C C . VAL A 1 86 ? 16.769 5.867 -17.464 1.00 88.56 86 VAL A C 1
ATOM 678 O O . VAL A 1 86 ? 17.696 5.369 -16.834 1.00 88.56 86 VAL A O 1
ATOM 681 N N . LEU A 1 87 ? 16.636 7.187 -17.593 1.00 86.06 87 LEU A N 1
ATOM 682 C CA . LEU A 1 87 ? 17.595 8.164 -17.065 1.00 86.06 87 LEU A CA 1
ATOM 683 C C . LEU A 1 87 ? 17.322 8.528 -15.602 1.00 86.06 87 LEU A C 1
ATOM 685 O O . LEU A 1 87 ? 18.243 8.770 -14.820 1.00 86.06 87 LEU A O 1
ATOM 689 N N . ARG A 1 88 ? 16.041 8.635 -15.240 1.00 89.38 88 ARG A N 1
ATOM 690 C CA . ARG A 1 88 ? 15.598 8.904 -13.870 1.00 89.38 88 ARG A CA 1
ATOM 691 C C . ARG A 1 88 ? 14.183 8.395 -13.649 1.00 89.38 88 ARG A C 1
ATOM 693 O O . ARG A 1 88 ? 13.374 8.370 -14.578 1.00 89.38 88 ARG A O 1
ATOM 700 N N . SER A 1 89 ? 13.864 8.074 -12.406 1.00 93.19 89 SER A N 1
ATOM 701 C CA . SER A 1 89 ? 12.494 7.787 -11.995 1.00 93.19 89 SER A CA 1
ATOM 702 C C . SER A 1 89 ? 12.245 8.210 -10.556 1.00 93.19 89 SER A C 1
ATOM 704 O O . SER A 1 89 ? 13.168 8.333 -9.754 1.00 93.19 89 SER A O 1
ATOM 706 N N . LYS A 1 90 ? 10.991 8.516 -10.232 1.00 94.00 90 LYS A N 1
ATOM 707 C CA . LYS A 1 90 ? 10.588 8.856 -8.866 1.00 94.00 90 LYS A CA 1
ATOM 708 C C . LYS A 1 90 ? 9.121 8.545 -8.640 1.00 94.00 90 LYS A C 1
ATOM 710 O O . LYS A 1 90 ? 8.346 8.564 -9.594 1.00 94.00 90 LYS A O 1
ATOM 715 N N . GLY A 1 91 ? 8.730 8.367 -7.389 1.00 91.00 91 GLY A N 1
ATOM 716 C CA . GLY A 1 91 ? 7.322 8.296 -7.033 1.00 91.00 91 GLY A CA 1
ATOM 717 C C . GLY A 1 91 ? 7.074 7.555 -5.734 1.00 91.00 91 GLY A C 1
ATOM 718 O O . GLY A 1 91 ? 7.982 7.376 -4.928 1.00 91.00 91 GLY A O 1
ATOM 719 N N . TRP A 1 92 ? 5.830 7.147 -5.537 1.00 90.19 92 TRP A N 1
ATOM 720 C CA . TRP A 1 92 ? 5.374 6.467 -4.333 1.00 90.19 92 TRP A CA 1
ATOM 721 C C . TRP A 1 92 ? 4.958 5.048 -4.674 1.00 90.19 92 TRP A C 1
ATOM 723 O O . TRP A 1 92 ? 4.145 4.838 -5.574 1.00 90.19 92 TRP A O 1
ATOM 733 N N . VAL A 1 93 ? 5.491 4.080 -3.933 1.00 90.81 93 VAL A N 1
ATOM 734 C CA . VAL A 1 93 ? 5.155 2.664 -4.081 1.00 90.81 93 VAL A CA 1
ATOM 735 C C . VAL A 1 93 ? 4.641 2.090 -2.772 1.00 90.81 93 VAL A C 1
ATOM 737 O O . VAL A 1 93 ? 5.024 2.524 -1.684 1.00 90.81 93 VAL A O 1
ATOM 740 N N . SER A 1 94 ? 3.763 1.097 -2.885 1.00 89.44 94 SER A N 1
ATOM 741 C CA . SER A 1 94 ? 3.336 0.282 -1.752 1.00 89.44 94 SER A CA 1
ATOM 742 C C . SER A 1 94 ? 4.043 -1.065 -1.822 1.00 89.44 94 SER A C 1
ATOM 744 O O . SER A 1 94 ? 4.090 -1.681 -2.885 1.00 89.44 94 SER A O 1
ATOM 746 N N . LEU A 1 95 ? 4.584 -1.528 -0.695 1.00 89.12 95 LE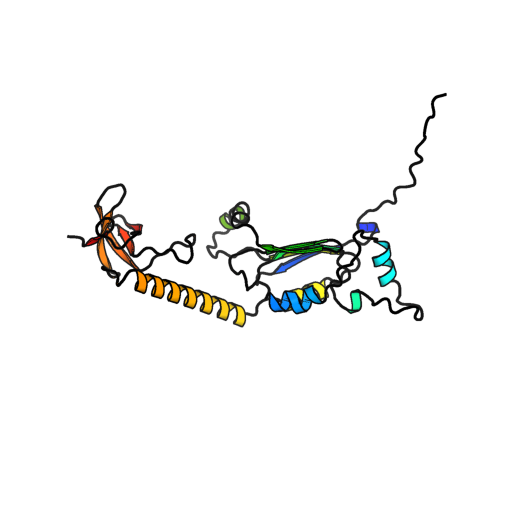U A N 1
ATOM 747 C CA . LEU A 1 95 ? 5.254 -2.824 -0.593 1.00 89.12 95 LEU A CA 1
ATOM 748 C C . LEU A 1 95 ? 4.503 -3.728 0.381 1.00 89.12 95 LEU A C 1
ATOM 750 O O . LEU A 1 95 ? 4.047 -3.277 1.430 1.00 89.12 95 LEU A O 1
ATOM 754 N N . ASP A 1 96 ? 4.440 -5.020 0.073 1.00 88.75 96 ASP A N 1
ATOM 755 C CA . ASP A 1 96 ? 3.820 -6.036 0.929 1.00 88.75 96 ASP A CA 1
ATOM 756 C C . ASP A 1 96 ? 4.422 -6.098 2.343 1.00 88.75 96 ASP A C 1
ATOM 758 O O . ASP A 1 96 ? 3.713 -6.362 3.313 1.00 88.75 96 ASP A O 1
ATOM 762 N N . ARG A 1 97 ? 5.727 -5.831 2.465 1.00 84.19 97 ARG A N 1
ATOM 763 C CA . ARG A 1 97 ? 6.451 -5.795 3.741 1.00 84.19 97 ARG A CA 1
ATOM 764 C C . ARG A 1 97 ? 6.044 -4.633 4.643 1.00 84.19 97 ARG A C 1
ATOM 766 O O . ARG A 1 97 ? 6.152 -4.745 5.862 1.00 84.19 97 ARG A O 1
ATOM 773 N N . PHE A 1 98 ? 5.584 -3.534 4.053 1.00 83.81 98 PHE A N 1
ATOM 774 C CA . PHE A 1 98 ? 5.210 -2.312 4.758 1.00 83.81 98 PHE A CA 1
ATOM 775 C C . PHE A 1 98 ? 3.781 -1.908 4.365 1.00 83.81 98 PHE A C 1
ATOM 777 O O . PHE A 1 98 ? 3.588 -0.869 3.737 1.00 83.81 98 PHE A O 1
ATOM 784 N N . PRO A 1 99 ? 2.764 -2.724 4.707 1.00 77.25 99 PRO A N 1
ATOM 785 C CA . PRO A 1 99 ? 1.412 -2.567 4.168 1.00 77.25 99 PRO A CA 1
ATOM 786 C C . PRO A 1 99 ? 0.753 -1.242 4.575 1.00 77.25 99 PRO A C 1
ATOM 788 O O . PRO A 1 99 ? -0.038 -0.691 3.814 1.00 77.25 99 PRO A O 1
ATOM 791 N N . ASP A 1 100 ? 1.127 -0.713 5.740 1.00 74.50 100 ASP A N 1
ATOM 792 C CA . ASP A 1 100 ? 0.548 0.501 6.326 1.00 74.50 100 ASP A CA 1
ATOM 793 C C . ASP A 1 100 ? 1.456 1.729 6.141 1.00 74.50 100 ASP A C 1
ATOM 795 O O . ASP A 1 100 ? 1.218 2.781 6.723 1.00 74.50 100 ASP A O 1
ATOM 799 N N . ARG A 1 101 ? 2.527 1.610 5.342 1.00 75.06 101 ARG A N 1
ATOM 800 C CA . ARG A 1 101 ? 3.443 2.720 5.053 1.00 75.06 101 ARG A CA 1
ATOM 801 C C . ARG A 1 101 ? 3.644 2.890 3.560 1.00 75.06 101 ARG A C 1
ATOM 803 O O . ARG A 1 101 ? 3.429 1.978 2.763 1.00 75.06 101 ARG A O 1
ATOM 810 N N . ASP A 1 102 ? 4.060 4.084 3.182 1.00 77.69 102 ASP A N 1
ATOM 811 C CA . ASP A 1 102 ? 4.532 4.351 1.832 1.00 77.69 102 ASP A CA 1
ATOM 812 C C . ASP A 1 102 ? 6.032 4.276 1.742 1.00 77.69 102 ASP A C 1
ATOM 814 O O . ASP A 1 102 ? 6.748 4.550 2.705 1.00 77.69 102 ASP A O 1
ATOM 818 N N . VAL A 1 103 ? 6.495 3.922 0.553 1.00 86.50 103 VAL A N 1
ATOM 819 C CA . VAL A 1 103 ? 7.907 3.911 0.221 1.00 86.50 103 VAL A CA 1
ATOM 820 C C . VAL A 1 103 ? 8.117 4.892 -0.919 1.00 86.50 103 VAL A C 1
ATOM 822 O O . VAL A 1 103 ? 7.481 4.802 -1.971 1.00 86.50 103 VAL A O 1
ATOM 825 N N . PHE A 1 104 ? 8.992 5.860 -0.695 1.00 89.94 104 PHE A N 1
ATOM 826 C CA . PHE A 1 104 ? 9.442 6.783 -1.712 1.00 89.94 104 PHE A CA 1
ATOM 827 C C . PHE A 1 104 ? 10.507 6.110 -2.571 1.00 89.94 104 PHE A C 1
ATOM 829 O O . PHE A 1 104 ? 11.541 5.661 -2.080 1.00 89.94 104 PHE A O 1
ATOM 836 N N . TRP A 1 105 ? 10.233 6.056 -3.865 1.00 91.75 105 TRP A N 1
ATOM 837 C CA . TRP A 1 105 ? 11.133 5.583 -4.897 1.00 91.75 105 TRP A CA 1
ATOM 838 C C . TRP A 1 105 ? 11.889 6.769 -5.484 1.00 91.75 105 TRP A C 1
ATOM 840 O O . TRP A 1 105 ? 11.272 7.738 -5.939 1.00 91.75 105 TRP A O 1
ATOM 850 N N . SER A 1 106 ? 13.216 6.675 -5.555 1.00 90.69 106 SER A N 1
ATOM 851 C CA . SER A 1 106 ? 14.059 7.685 -6.193 1.00 90.69 106 SER A CA 1
ATOM 852 C C . SER A 1 106 ? 15.203 7.047 -6.969 1.00 90.69 106 SER A C 1
ATOM 854 O O . SER A 1 106 ? 15.959 6.240 -6.436 1.00 90.69 106 SER A O 1
ATOM 856 N N . HIS A 1 107 ? 15.349 7.446 -8.227 1.00 87.69 107 HIS A N 1
ATOM 857 C CA . HIS A 1 107 ? 16.430 7.032 -9.105 1.00 87.69 107 HIS A CA 1
ATOM 858 C C . HIS A 1 107 ? 16.909 8.213 -9.951 1.00 87.69 107 HIS A C 1
ATOM 860 O O . HIS A 1 107 ? 16.110 8.857 -10.640 1.00 87.69 107 HIS A O 1
ATOM 866 N N . ALA A 1 108 ? 18.212 8.487 -9.932 1.00 79.19 108 ALA A N 1
ATOM 867 C CA . ALA A 1 108 ? 18.845 9.456 -10.821 1.00 79.19 108 ALA A CA 1
ATOM 868 C C . ALA A 1 108 ? 20.334 9.140 -11.020 1.00 79.19 108 ALA A C 1
ATOM 870 O O . ALA A 1 108 ? 21.105 9.099 -10.056 1.00 79.19 108 ALA A O 1
ATOM 871 N N . GLY A 1 109 ? 20.759 8.995 -12.279 1.00 70.75 109 GLY A N 1
ATOM 872 C CA . GLY A 1 109 ? 22.153 8.675 -12.596 1.00 70.75 109 GLY A CA 1
ATOM 873 C C . GLY A 1 109 ? 22.568 7.350 -11.959 1.00 70.75 109 GLY A C 1
ATOM 874 O O . GLY A 1 109 ? 21.927 6.341 -12.207 1.00 70.75 109 GLY A O 1
ATOM 875 N N . CYS A 1 110 ? 23.606 7.365 -11.118 1.00 68.00 110 CYS A N 1
ATOM 876 C CA . CYS A 1 110 ? 24.103 6.173 -10.425 1.00 68.00 110 CYS A CA 1
ATOM 877 C C . CYS A 1 110 ? 23.411 5.844 -9.087 1.00 68.00 110 CYS A C 1
ATOM 879 O O . CYS A 1 110 ? 23.828 4.912 -8.401 1.00 68.00 110 CYS A O 1
ATOM 881 N N . HIS A 1 111 ? 22.404 6.620 -8.675 1.00 74.75 111 HIS A N 1
ATOM 882 C CA . HIS A 1 111 ? 21.785 6.485 -7.356 1.00 74.75 111 HIS A CA 1
ATOM 883 C C . HIS A 1 111 ? 20.367 5.942 -7.467 1.00 74.75 111 HIS A C 1
ATOM 885 O O . HIS A 1 111 ? 19.540 6.517 -8.174 1.00 74.75 111 HIS A O 1
ATOM 891 N N . PHE A 1 112 ? 20.088 4.893 -6.697 1.00 85.56 112 PHE A N 1
ATOM 892 C CA . PHE A 1 112 ? 18.763 4.327 -6.489 1.00 85.56 112 PHE A CA 1
ATOM 893 C C . PHE A 1 112 ? 18.470 4.221 -4.990 1.00 85.56 112 PHE A C 1
ATOM 895 O O . PHE A 1 112 ? 19.354 3.852 -4.216 1.00 85.56 112 PHE A O 1
ATOM 902 N N . GLY A 1 113 ? 17.242 4.534 -4.579 1.00 84.38 113 GLY A N 1
ATOM 903 C CA . GLY A 1 113 ? 16.820 4.482 -3.184 1.00 84.38 113 GLY A CA 1
ATOM 904 C C . GLY A 1 113 ? 15.333 4.184 -3.015 1.00 84.38 113 GLY A C 1
ATOM 905 O O . GLY A 1 113 ? 14.490 4.689 -3.759 1.00 84.38 113 GLY A O 1
ATOM 906 N N . LEU A 1 114 ? 15.043 3.379 -1.991 1.00 88.50 114 LEU A N 1
ATOM 907 C CA . LEU A 1 114 ? 13.715 3.155 -1.430 1.00 88.50 114 LEU A CA 1
ATOM 908 C C . LEU A 1 114 ? 13.725 3.661 0.012 1.00 88.50 114 LEU A C 1
ATOM 910 O O . LEU A 1 114 ? 14.442 3.125 0.856 1.00 88.50 114 LEU A O 1
ATOM 914 N N . GLU A 1 115 ? 12.944 4.697 0.292 1.00 87.06 115 GLU A N 1
ATOM 915 C CA . GLU A 1 115 ? 12.901 5.342 1.605 1.00 87.06 115 GLU A CA 1
ATOM 916 C C . GLU A 1 115 ? 11.498 5.235 2.196 1.00 87.06 115 GLU A C 1
ATOM 918 O O . GLU A 1 115 ? 10.521 5.603 1.551 1.00 87.06 115 GLU A O 1
ATOM 923 N N . LEU A 1 116 ? 11.372 4.747 3.430 1.00 81.44 116 LEU A N 1
ATOM 924 C CA . LEU A 1 116 ? 10.081 4.749 4.117 1.00 81.44 116 LEU A CA 1
ATOM 925 C C . LEU A 1 116 ? 9.612 6.188 4.337 1.00 81.44 116 LEU A C 1
ATOM 927 O O . LEU A 1 116 ? 10.352 7.024 4.861 1.00 81.44 116 LEU A O 1
ATOM 931 N N . ALA A 1 117 ? 8.364 6.461 3.969 1.00 72.06 117 ALA A N 1
ATOM 932 C CA . ALA A 1 117 ? 7.728 7.729 4.259 1.00 72.06 117 ALA A CA 1
ATOM 933 C C . ALA A 1 117 ? 7.704 7.963 5.782 1.00 72.06 117 ALA A C 1
ATOM 935 O O . ALA A 1 117 ? 7.390 7.040 6.545 1.00 72.06 117 ALA A O 1
ATOM 936 N N . PRO A 1 118 ? 7.993 9.191 6.246 1.00 62.41 118 PRO A N 1
ATOM 937 C CA . PRO A 1 118 ? 7.678 9.589 7.611 1.00 62.41 118 PRO A CA 1
ATOM 938 C C . PRO A 1 118 ? 6.169 9.459 7.855 1.00 62.41 118 PRO A C 1
ATOM 940 O O . PRO A 1 118 ? 5.381 9.763 6.960 1.00 62.41 118 PRO A O 1
ATOM 943 N N . GLU A 1 119 ? 5.772 9.079 9.07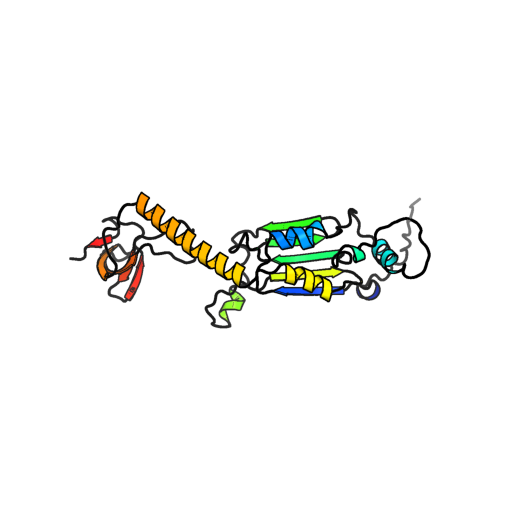0 1.00 51.69 119 GLU A N 1
ATOM 944 C CA . GLU A 1 119 ? 4.374 8.783 9.450 1.00 51.69 119 GLU A CA 1
ATOM 945 C C . GLU A 1 119 ? 3.372 9.922 9.173 1.00 51.69 119 GLU A C 1
ATOM 947 O O . GLU A 1 119 ? 2.187 9.666 9.052 1.00 51.69 119 GLU A O 1
ATOM 952 N N . TRP A 1 120 ? 3.829 11.165 8.997 1.00 50.12 120 TRP A N 1
ATOM 953 C CA . TRP A 1 120 ? 2.998 12.376 8.924 1.00 50.12 120 TRP A CA 1
ATOM 954 C C . TRP A 1 120 ? 2.834 12.979 7.512 1.00 50.12 120 TRP A C 1
ATOM 956 O O . TRP A 1 120 ? 2.397 14.120 7.375 1.00 50.12 120 TRP A O 1
ATOM 966 N N . LYS A 1 121 ? 3.259 12.287 6.443 1.00 51.22 121 LYS A N 1
ATOM 967 C CA . LYS A 1 121 ? 3.422 12.903 5.104 1.00 51.22 121 LYS A CA 1
ATOM 968 C C . LYS A 1 121 ? 2.323 12.616 4.079 1.00 51.22 121 LYS A C 1
ATOM 970 O O . LYS A 1 121 ? 2.322 13.285 3.047 1.00 51.22 121 LYS A O 1
ATOM 975 N N . ARG A 1 122 ? 1.397 11.686 4.333 1.00 50.62 122 ARG A N 1
ATOM 976 C CA . ARG A 1 122 ? 0.280 11.408 3.408 1.00 50.62 122 ARG A CA 1
ATOM 977 C C . ARG A 1 122 ? -1.041 12.076 3.804 1.00 50.62 122 ARG A C 1
ATOM 979 O O . ARG A 1 122 ? -1.899 12.223 2.937 1.00 50.62 122 ARG A O 1
ATOM 986 N N . ASP A 1 123 ? -1.150 12.593 5.026 1.00 45.16 123 ASP A N 1
ATOM 987 C CA . ASP A 1 123 ? -2.411 13.143 5.544 1.00 45.16 123 ASP A CA 1
ATOM 988 C C . ASP A 1 123 ? -2.762 14.549 5.038 1.00 45.16 123 ASP A C 1
ATOM 990 O O . ASP A 1 123 ? -3.932 14.890 4.984 1.00 45.16 123 ASP A O 1
ATOM 994 N N . SER A 1 124 ? -1.830 15.390 4.570 1.00 44.78 124 SER A N 1
ATOM 995 C CA . SER A 1 124 ? -2.220 16.790 4.288 1.00 44.78 124 SER A CA 1
ATOM 996 C C . SER A 1 124 ? -2.840 17.058 2.905 1.00 44.78 124 SER A C 1
ATOM 998 O O . SER A 1 124 ? -3.450 18.107 2.722 1.00 44.78 124 SER A O 1
ATOM 1000 N N . GLU A 1 125 ? -2.686 16.168 1.916 1.00 40.31 125 GLU A N 1
ATOM 1001 C CA . GLU A 1 125 ? -3.249 16.365 0.559 1.00 40.31 125 GLU A CA 1
ATOM 1002 C C . GLU A 1 125 ? -4.151 15.220 0.069 1.00 40.31 125 GLU A C 1
ATOM 1004 O O . GLU A 1 125 ? -4.936 15.430 -0.859 1.00 40.31 125 GLU A O 1
ATOM 1009 N N . SER A 1 126 ? -4.080 14.024 0.670 1.00 43.47 126 SER A N 1
ATOM 1010 C CA . SER A 1 126 ? -4.933 12.891 0.275 1.00 43.47 126 SER A CA 1
ATOM 1011 C C . SER A 1 126 ? -6.330 12.959 0.902 1.00 43.47 126 SER A C 1
ATOM 1013 O O . SER A 1 126 ? -7.312 12.776 0.182 1.00 43.47 126 SER A O 1
ATOM 1015 N N . GLU A 1 127 ? -6.438 13.411 2.158 1.00 40.41 127 GLU A N 1
ATOM 1016 C CA . GLU A 1 127 ? -7.722 13.660 2.836 1.00 40.41 127 GLU A CA 1
ATOM 1017 C C . GLU A 1 127 ? -8.625 14.637 2.056 1.00 40.41 127 GLU A C 1
ATOM 1019 O O . GLU A 1 127 ? -9.851 14.509 2.038 1.00 40.41 127 GLU A O 1
ATOM 1024 N N . ALA A 1 128 ? -8.030 15.588 1.325 1.00 41.09 128 ALA A N 1
ATOM 1025 C CA . ALA A 1 128 ? -8.766 16.559 0.515 1.00 41.09 128 ALA A CA 1
ATOM 1026 C C . ALA A 1 128 ? -9.414 15.959 -0.752 1.00 41.09 128 ALA A C 1
ATOM 1028 O O . ALA A 1 128 ? -10.338 16.562 -1.303 1.00 41.09 128 ALA A O 1
ATOM 1029 N N . ARG A 1 129 ? -8.955 14.794 -1.237 1.00 43.72 129 ARG A N 1
ATOM 1030 C CA . ARG A 1 129 ? -9.552 14.102 -2.400 1.00 43.72 129 ARG A CA 1
ATOM 1031 C C . ARG A 1 129 ? -10.643 13.115 -1.986 1.00 43.72 129 ARG A C 1
ATOM 1033 O O . ARG A 1 129 ? -11.617 12.966 -2.726 1.00 43.72 129 ARG A O 1
ATOM 1040 N N . ASP A 1 130 ? -10.524 12.523 -0.804 1.00 41.69 130 ASP A N 1
ATOM 1041 C CA . ASP A 1 130 ? -11.458 11.502 -0.319 1.00 41.69 130 ASP A CA 1
ATOM 1042 C C . ASP A 1 130 ? -12.771 12.109 0.213 1.00 41.69 130 ASP A C 1
ATOM 1044 O O . ASP A 1 130 ? -13.840 11.511 0.086 1.00 41.69 130 ASP A O 1
ATOM 1048 N N . ALA A 1 131 ? -12.753 13.371 0.656 1.00 41.84 131 ALA A N 1
ATOM 1049 C CA . ALA A 1 131 ? -13.952 14.080 1.114 1.00 41.84 131 ALA A CA 1
ATOM 1050 C C . ALA A 1 131 ? -15.001 14.381 0.013 1.00 41.84 131 ALA A C 1
ATOM 1052 O O . ALA A 1 131 ? -16.125 14.769 0.330 1.00 41.84 131 ALA A O 1
ATOM 1053 N N . VAL A 1 132 ? -14.671 14.226 -1.278 1.00 43.50 132 VAL A N 1
ATOM 1054 C CA . VAL A 1 132 ? -15.569 14.596 -2.396 1.00 43.50 132 VAL A CA 1
ATOM 1055 C C . VAL A 1 132 ? -16.373 13.411 -2.952 1.00 43.50 132 VAL A C 1
ATOM 1057 O O . VAL A 1 132 ? -17.372 13.637 -3.633 1.00 43.50 132 VAL A O 1
ATOM 1060 N N . THR A 1 133 ? -16.007 12.156 -2.660 1.00 42.34 133 THR A N 1
ATOM 1061 C CA . THR A 1 133 ? -16.666 10.985 -3.288 1.00 42.34 133 THR A CA 1
ATOM 1062 C C . THR A 1 133 ? -17.487 10.094 -2.360 1.00 42.34 133 THR A C 1
ATOM 1064 O O . THR A 1 133 ? -18.257 9.287 -2.868 1.00 42.34 133 THR A O 1
ATOM 1067 N N . GLY A 1 134 ? -17.446 10.290 -1.038 1.00 35.53 134 GLY A N 1
ATOM 1068 C CA . GLY A 1 134 ? -18.390 9.641 -0.116 1.00 35.53 134 GLY A CA 1
ATOM 1069 C C . GLY A 1 134 ? -18.330 8.107 -0.078 1.00 35.53 134 GLY A C 1
ATOM 1070 O O . GLY A 1 134 ? -19.252 7.493 0.451 1.00 35.53 134 GLY A O 1
ATOM 1071 N N . ASP A 1 135 ? -17.270 7.498 -0.612 1.00 37.72 135 ASP A N 1
ATOM 1072 C CA . ASP A 1 135 ? -16.982 6.074 -0.456 1.00 37.72 135 ASP A CA 1
ATOM 1073 C C . ASP A 1 135 ? -16.024 5.916 0.729 1.00 37.72 135 ASP A C 1
ATOM 1075 O O . ASP A 1 135 ? -14.849 6.263 0.652 1.00 37.72 135 ASP A O 1
ATOM 1079 N N . ALA A 1 136 ? -16.541 5.397 1.842 1.00 39.88 136 ALA A N 1
ATOM 1080 C CA . ALA A 1 136 ? -15.799 5.111 3.072 1.00 39.88 136 ALA A CA 1
ATOM 1081 C C . ALA A 1 136 ? -14.875 3.878 2.962 1.00 39.88 136 ALA A C 1
ATOM 1083 O O . ALA A 1 136 ? -14.429 3.339 3.973 1.00 39.88 136 ALA A O 1
ATOM 1084 N N . ASP A 1 137 ? -14.573 3.428 1.744 1.00 43.28 137 ASP A N 1
ATOM 1085 C CA . ASP A 1 137 ? -13.477 2.502 1.506 1.00 43.28 137 ASP A CA 1
ATOM 1086 C C . ASP A 1 137 ? -12.207 3.340 1.412 1.00 43.28 137 ASP A C 1
ATOM 1088 O O . ASP A 1 137 ? -11.922 3.931 0.371 1.00 43.28 137 ASP A O 1
ATOM 1092 N N . ASN A 1 138 ? -11.465 3.378 2.516 1.00 46.47 138 ASN A N 1
ATOM 1093 C CA . ASN A 1 138 ? -10.133 3.954 2.687 1.00 46.47 138 ASN A CA 1
ATOM 1094 C C . ASN A 1 138 ? -9.118 3.334 1.694 1.00 46.47 138 ASN A C 1
ATOM 1096 O O . ASN A 1 138 ? -8.207 2.584 2.056 1.00 46.47 138 ASN A O 1
ATOM 1100 N N . LYS A 1 139 ? -9.315 3.564 0.391 1.00 54.88 139 LYS A N 1
ATOM 1101 C CA . LYS A 1 139 ? -8.445 3.110 -0.687 1.00 54.88 139 LYS A CA 1
ATOM 1102 C C . LYS A 1 139 ? -7.271 4.052 -0.714 1.00 54.88 139 LYS A C 1
ATOM 1104 O O . LYS A 1 139 ? -7.300 5.076 -1.391 1.00 54.88 139 LYS A O 1
ATOM 1109 N N . LYS A 1 140 ? -6.217 3.647 -0.006 1.00 60.47 140 LYS A N 1
ATOM 1110 C CA . LYS A 1 140 ? -4.866 4.165 -0.193 1.00 60.47 140 LYS A CA 1
ATOM 1111 C C . LYS A 1 140 ? -4.670 4.472 -1.689 1.00 60.47 140 LYS A C 1
ATOM 1113 O O . LYS A 1 140 ? -4.772 3.542 -2.492 1.00 60.47 140 LYS A O 1
ATOM 1118 N N . PRO A 1 141 ? -4.454 5.744 -2.085 1.00 58.56 141 PRO A N 1
ATOM 1119 C CA . PRO A 1 141 ? -4.299 6.096 -3.490 1.00 58.56 141 PRO A CA 1
ATOM 1120 C C . PRO A 1 141 ? -3.295 5.174 -4.207 1.00 58.56 141 PRO A C 1
ATOM 1122 O O . PRO A 1 141 ? -2.307 4.761 -3.580 1.00 58.56 141 PRO A O 1
ATOM 1125 N N . PRO A 1 142 ? -3.522 4.857 -5.493 1.00 70.38 142 PRO A N 1
ATOM 1126 C CA . PRO A 1 142 ? -2.657 3.961 -6.251 1.00 70.38 142 PRO A CA 1
ATOM 1127 C C . PRO A 1 142 ? -1.194 4.390 -6.158 1.00 70.38 142 PRO A C 1
ATOM 1129 O O . PRO A 1 142 ? -0.887 5.583 -6.104 1.00 70.38 142 PRO A O 1
ATOM 1132 N N . GLN A 1 143 ? -0.291 3.413 -6.166 1.00 85.75 143 GLN A N 1
ATOM 1133 C CA . GLN A 1 143 ? 1.129 3.698 -6.335 1.00 85.75 143 GLN A CA 1
ATOM 1134 C C . GLN A 1 143 ? 1.361 4.344 -7.699 1.00 85.75 143 GLN A C 1
ATOM 1136 O O . GLN A 1 143 ? 0.739 3.951 -8.686 1.00 85.75 143 GLN A O 1
ATOM 1141 N N . GLU A 1 144 ? 2.249 5.332 -7.735 1.00 91.31 144 GLU A N 1
ATOM 1142 C CA . GLU A 1 144 ? 2.508 6.176 -8.896 1.00 91.31 144 GLU A CA 1
ATOM 1143 C C . GLU A 1 144 ? 4.013 6.367 -9.056 1.00 91.31 144 GLU A C 1
ATOM 1145 O O . GLU A 1 144 ? 4.690 6.832 -8.139 1.00 91.31 144 GLU A O 1
ATOM 1150 N N . LEU A 1 145 ? 4.533 6.028 -10.232 1.00 93.75 145 LEU A N 1
ATOM 1151 C CA . LEU A 1 145 ? 5.934 6.192 -10.599 1.00 93.75 145 LEU A CA 1
ATOM 1152 C C . LEU A 1 145 ? 6.027 6.949 -11.917 1.00 93.75 145 LEU A C 1
ATOM 1154 O O . LEU A 1 145 ? 5.398 6.566 -12.899 1.00 93.75 145 LEU A O 1
ATOM 1158 N N . VAL A 1 146 ? 6.860 7.984 -11.969 1.00 95.56 146 VAL A N 1
ATOM 1159 C CA . VAL A 1 146 ? 7.234 8.632 -13.227 1.00 95.56 146 VAL A CA 1
ATOM 1160 C C . VAL A 1 146 ? 8.587 8.113 -13.690 1.00 95.56 146 VAL A C 1
ATOM 1162 O O . VAL A 1 146 ? 9.559 8.136 -12.932 1.00 95.56 146 VAL A O 1
ATOM 1165 N N . PHE A 1 147 ? 8.654 7.694 -14.948 1.00 94.62 147 PHE A N 1
ATOM 1166 C CA . PHE A 1 147 ? 9.876 7.277 -15.629 1.00 94.62 147 PHE A CA 1
ATOM 1167 C C . PHE A 1 147 ? 10.229 8.294 -16.702 1.00 94.62 147 PHE A C 1
ATOM 1169 O O . PHE A 1 147 ? 9.353 8.801 -17.400 1.00 94.62 147 PHE A O 1
ATOM 1176 N N . ILE A 1 148 ? 11.513 8.629 -16.810 1.00 91.94 148 ILE A N 1
ATOM 1177 C CA . ILE A 1 148 ? 12.032 9.589 -17.784 1.00 91.94 148 ILE A CA 1
ATOM 1178 C C . ILE A 1 148 ? 13.268 8.980 -18.429 1.00 91.94 148 ILE A C 1
ATOM 1180 O O . ILE A 1 148 ? 14.192 8.573 -17.726 1.00 91.94 148 ILE A O 1
ATOM 1184 N N . GLY A 1 149 ? 13.301 8.959 -19.756 1.00 89.62 149 GLY A N 1
ATOM 1185 C CA . GLY A 1 149 ? 14.359 8.305 -20.517 1.00 89.62 149 GLY A CA 1
ATOM 1186 C C . GLY A 1 149 ? 14.265 8.570 -22.013 1.00 89.62 149 GLY A C 1
ATOM 1187 O O . GLY A 1 149 ? 13.396 9.317 -22.465 1.00 89.62 149 GLY A O 1
ATOM 1188 N N . ILE A 1 150 ? 15.180 7.972 -22.769 1.00 86.69 150 ILE A N 1
ATOM 1189 C CA . ILE A 1 150 ? 15.270 8.083 -24.232 1.00 86.69 150 ILE A CA 1
ATOM 1190 C C . ILE A 1 150 ? 15.069 6.683 -24.798 1.00 86.69 150 ILE A C 1
ATOM 1192 O O . ILE A 1 150 ? 15.661 5.746 -24.280 1.00 86.69 150 ILE A O 1
ATOM 1196 N N . ASP A 1 151 ? 14.221 6.540 -25.818 1.00 86.44 151 ASP A N 1
ATOM 1197 C CA . ASP A 1 151 ? 13.921 5.246 -26.453 1.00 86.44 151 ASP A CA 1
ATOM 1198 C C . ASP A 1 151 ? 13.498 4.144 -25.460 1.00 86.44 151 ASP A C 1
ATOM 1200 O O . ASP A 1 151 ? 13.856 2.978 -25.603 1.00 86.44 151 ASP A O 1
ATOM 1204 N N . MET A 1 152 ? 12.727 4.528 -24.434 1.00 89.56 152 MET A N 1
ATOM 1205 C CA . MET A 1 152 ? 12.164 3.586 -23.466 1.00 89.56 152 MET A CA 1
ATOM 1206 C C . MET A 1 152 ? 11.107 2.689 -24.107 1.00 89.56 152 MET A C 1
ATOM 1208 O O . MET A 1 152 ? 10.173 3.187 -24.741 1.00 89.56 152 MET A O 1
ATOM 1212 N N . ASP A 1 153 ? 11.213 1.388 -23.847 1.00 92.31 153 ASP A N 1
ATOM 1213 C CA . ASP A 1 153 ? 10.136 0.429 -24.075 1.00 92.31 153 ASP A CA 1
ATOM 1214 C C . ASP A 1 153 ? 9.144 0.502 -22.902 1.00 92.31 153 ASP A C 1
ATOM 1216 O O . ASP A 1 153 ? 9.290 -0.168 -21.878 1.00 92.31 153 ASP A O 1
ATOM 1220 N N . GLU A 1 154 ? 8.172 1.411 -23.018 1.00 94.62 154 GLU A N 1
ATOM 1221 C CA . GLU A 1 154 ? 7.161 1.642 -21.981 1.00 94.62 154 GLU A CA 1
ATOM 1222 C C . GLU A 1 154 ? 6.369 0.367 -21.656 1.00 94.62 154 GLU A C 1
ATOM 1224 O O . GLU A 1 154 ? 6.149 0.084 -20.478 1.00 94.62 154 GLU A O 1
ATOM 1229 N N . ASP A 1 155 ? 5.980 -0.417 -22.663 1.00 95.62 155 ASP A N 1
ATOM 1230 C CA . ASP A 1 155 ? 5.179 -1.628 -22.466 1.00 95.62 155 ASP A CA 1
ATOM 1231 C C . ASP A 1 155 ? 5.978 -2.707 -21.724 1.00 95.62 155 ASP A C 1
ATOM 1233 O O . ASP A 1 155 ? 5.458 -3.328 -20.793 1.00 95.62 155 ASP A O 1
ATOM 1237 N N . ALA A 1 156 ? 7.259 -2.887 -22.060 1.00 94.25 156 ALA A N 1
ATOM 1238 C CA . ALA A 1 156 ? 8.124 -3.825 -21.350 1.00 94.25 156 ALA A CA 1
ATOM 1239 C C . ALA A 1 156 ? 8.397 -3.392 -19.899 1.00 94.25 156 ALA A C 1
ATOM 1241 O O . ALA A 1 156 ? 8.396 -4.233 -18.998 1.00 94.25 156 ALA A O 1
ATOM 1242 N N . ILE A 1 157 ? 8.581 -2.088 -19.643 1.00 95.12 157 ILE A N 1
ATOM 1243 C CA . ILE A 1 157 ? 8.727 -1.567 -18.274 1.00 95.12 157 ILE A CA 1
ATOM 1244 C C . ILE A 1 157 ? 7.443 -1.806 -17.469 1.00 95.12 157 ILE A C 1
ATOM 1246 O O . ILE A 1 157 ? 7.512 -2.264 -16.328 1.00 95.12 157 ILE A O 1
ATOM 1250 N N . ARG A 1 158 ? 6.272 -1.513 -18.049 1.00 96.94 158 ARG A N 1
ATOM 1251 C CA . ARG A 1 158 ? 4.974 -1.758 -17.402 1.00 96.94 158 ARG A CA 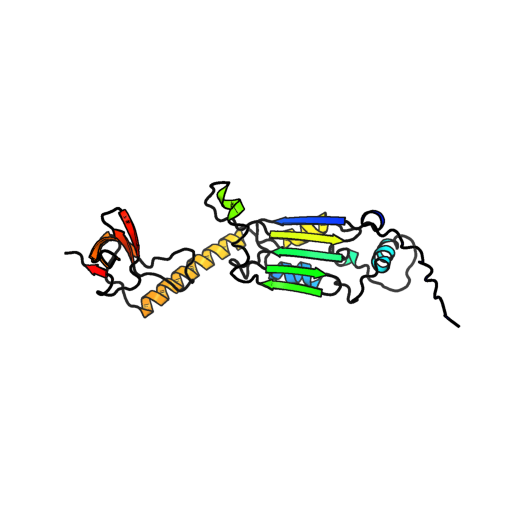1
ATOM 1252 C C . ARG A 1 158 ? 4.795 -3.232 -17.070 1.00 96.94 158 ARG A C 1
ATOM 1254 O O . ARG A 1 158 ? 4.505 -3.534 -15.921 1.00 96.94 158 ARG A O 1
ATOM 1261 N N . GLY A 1 159 ? 5.057 -4.124 -18.025 1.00 96.38 159 GLY A N 1
ATOM 1262 C CA . GLY A 1 159 ? 4.967 -5.569 -17.818 1.00 96.38 159 GLY A CA 1
ATOM 1263 C C . GLY A 1 159 ? 5.871 -6.063 -16.687 1.00 96.38 159 GLY A C 1
ATOM 1264 O O . GLY A 1 159 ? 5.405 -6.768 -15.799 1.00 96.38 159 GLY A O 1
ATOM 1265 N N . ALA A 1 160 ? 7.131 -5.617 -16.649 1.00 95.50 160 ALA A N 1
ATOM 1266 C CA . ALA A 1 160 ? 8.063 -5.995 -15.584 1.00 95.50 160 ALA A CA 1
ATOM 1267 C C . ALA A 1 160 ? 7.613 -5.512 -14.190 1.00 95.50 160 ALA A C 1
ATOM 1269 O O . ALA A 1 160 ? 7.797 -6.212 -13.194 1.00 95.50 160 ALA A O 1
ATOM 1270 N N . LEU A 1 161 ? 7.008 -4.321 -14.102 1.00 96.56 161 LEU A N 1
ATOM 1271 C CA . LEU A 1 161 ? 6.416 -3.829 -12.855 1.00 96.56 161 LEU A CA 1
ATOM 1272 C C . LEU A 1 161 ? 5.142 -4.607 -12.497 1.00 96.56 161 LEU A C 1
ATOM 1274 O O . LEU A 1 161 ? 4.983 -5.011 -11.345 1.00 96.56 161 LEU A O 1
ATOM 1278 N N . ASP A 1 162 ? 4.255 -4.857 -13.458 1.00 96.81 162 ASP A N 1
ATOM 1279 C CA . ASP A 1 162 ? 3.012 -5.605 -13.250 1.00 96.81 162 ASP A CA 1
ATOM 1280 C C . ASP A 1 162 ? 3.290 -7.032 -12.745 1.00 96.81 162 ASP A C 1
ATOM 1282 O O . ASP A 1 162 ? 2.636 -7.499 -11.808 1.00 96.81 162 ASP A O 1
ATOM 1286 N N . ASP A 1 163 ? 4.334 -7.682 -13.265 1.00 96.69 163 ASP A N 1
ATOM 1287 C CA . ASP A 1 163 ? 4.814 -8.994 -12.815 1.00 96.69 163 ASP A CA 1
ATOM 1288 C C . ASP A 1 163 ? 5.312 -8.990 -11.359 1.00 96.69 163 ASP A C 1
ATOM 1290 O O . ASP A 1 163 ? 5.395 -10.044 -10.722 1.00 96.69 163 ASP A O 1
ATOM 1294 N N . CYS A 1 164 ? 5.580 -7.816 -10.780 1.00 96.50 164 CYS A N 1
ATOM 1295 C CA . CYS A 1 164 ? 5.932 -7.652 -9.371 1.00 96.50 164 CYS A CA 1
ATOM 1296 C C . CYS A 1 164 ? 4.713 -7.422 -8.459 1.00 96.50 164 CYS A C 1
ATOM 1298 O O . CYS A 1 164 ? 4.866 -7.438 -7.235 1.00 96.50 164 CYS A O 1
ATOM 1300 N N . LEU A 1 165 ? 3.503 -7.207 -8.990 1.00 95.81 165 LEU A N 1
ATOM 1301 C CA . LEU A 1 165 ? 2.307 -6.930 -8.184 1.00 95.81 165 LEU A CA 1
ATOM 1302 C C . LEU A 1 165 ? 1.842 -8.157 -7.396 1.00 95.81 165 LEU A C 1
ATOM 1304 O O . LEU A 1 165 ? 1.889 -9.294 -7.876 1.00 95.81 165 LEU A O 1
ATOM 1308 N N . MET A 1 166 ? 1.335 -7.945 -6.180 1.00 94.19 166 MET A N 1
ATOM 1309 C CA . MET A 1 166 ? 0.723 -9.023 -5.399 1.00 94.19 166 MET A CA 1
ATOM 1310 C C . MET A 1 166 ? -0.470 -9.649 -6.138 1.00 94.19 166 MET A C 1
ATOM 1312 O O . MET A 1 166 ? -1.353 -8.967 -6.667 1.00 94.19 166 MET A O 1
ATOM 1316 N N . SER A 1 167 ? -0.509 -10.976 -6.143 1.00 94.44 167 SER A N 1
ATOM 1317 C CA . SER A 1 167 ? -1.664 -11.745 -6.603 1.00 94.44 167 SER A CA 1
ATOM 1318 C C . SER A 1 167 ? -2.817 -11.670 -5.597 1.00 94.44 167 SER A C 1
ATOM 1320 O O . SER A 1 167 ? -2.615 -11.366 -4.419 1.00 94.44 167 SER A O 1
ATOM 1322 N N . ASP A 1 168 ? -4.030 -12.011 -6.036 1.00 92.44 168 ASP A N 1
ATOM 1323 C CA . ASP A 1 168 ? -5.208 -12.051 -5.156 1.00 92.44 168 ASP A CA 1
ATOM 1324 C C . ASP A 1 168 ? -5.012 -13.008 -3.975 1.00 92.44 168 ASP A C 1
ATOM 1326 O O . ASP A 1 168 ? -5.339 -12.682 -2.836 1.00 92.44 168 ASP A O 1
ATOM 1330 N N . PHE A 1 169 ? -4.384 -14.156 -4.229 1.00 93.44 169 PHE A N 1
ATOM 1331 C CA . PHE A 1 169 ? -4.056 -15.129 -3.193 1.00 93.44 169 PHE A CA 1
ATOM 1332 C C . PHE A 1 169 ? -3.085 -14.567 -2.142 1.00 93.44 169 PHE A C 1
ATOM 1334 O O . PHE A 1 169 ? -3.258 -14.787 -0.943 1.00 93.44 169 PHE A O 1
ATOM 1341 N N . GLU A 1 170 ? -2.052 -13.836 -2.570 1.00 93.00 170 GLU A N 1
ATOM 1342 C CA . GLU A 1 170 ? -1.099 -13.214 -1.646 1.00 93.00 170 GLU A CA 1
ATOM 1343 C C . GLU A 1 170 ? -1.753 -12.105 -0.818 1.00 93.00 170 GLU A C 1
ATOM 1345 O O . GLU A 1 170 ? -1.479 -12.007 0.380 1.00 93.00 170 GLU A O 1
ATOM 1350 N N . MET A 1 171 ? -2.632 -11.309 -1.432 1.00 89.25 171 MET A N 1
ATOM 1351 C CA . MET A 1 171 ? -3.408 -10.271 -0.748 1.00 89.25 171 MET A CA 1
ATOM 1352 C C . MET A 1 171 ? -4.331 -10.879 0.313 1.00 89.25 171 MET A C 1
ATOM 1354 O O . MET A 1 171 ? -4.302 -10.462 1.471 1.00 89.25 171 MET A O 1
ATOM 1358 N N . GLU A 1 172 ? -5.090 -11.920 -0.037 1.00 88.69 172 GLU A N 1
ATOM 1359 C CA . GLU A 1 172 ? -5.982 -12.618 0.896 1.00 88.69 172 GLU A CA 1
ATOM 1360 C C . GLU A 1 172 ? -5.203 -13.227 2.072 1.00 88.69 172 GLU A C 1
ATOM 1362 O O . GLU A 1 172 ? -5.604 -13.128 3.236 1.00 88.69 172 GLU A O 1
ATOM 1367 N N . LYS A 1 173 ? -4.043 -13.828 1.788 1.00 88.75 173 LYS A N 1
ATOM 1368 C CA . LYS A 1 173 ? -3.159 -14.369 2.822 1.00 88.75 173 LYS A CA 1
ATOM 1369 C C . LYS A 1 173 ? -2.634 -13.274 3.755 1.00 88.75 173 LYS A C 1
ATOM 1371 O O . LYS A 1 173 ? -2.549 -13.506 4.961 1.00 88.75 173 LYS A O 1
ATOM 1376 N N . ALA A 1 174 ? -2.281 -12.103 3.225 1.00 83.81 174 ALA A N 1
ATOM 1377 C CA . ALA A 1 174 ? -1.822 -10.974 4.030 1.00 83.81 174 ALA A CA 1
ATOM 1378 C C . ALA A 1 174 ? -2.922 -10.463 4.976 1.00 83.81 174 ALA A C 1
ATOM 1380 O O . ALA A 1 174 ? -2.644 -10.244 6.156 1.00 83.81 174 ALA A O 1
ATOM 1381 N N . LEU A 1 175 ? -4.167 -10.366 4.499 1.00 83.81 175 LEU A N 1
ATOM 1382 C CA . LEU A 1 175 ? -5.324 -9.988 5.320 1.00 83.81 175 LEU A CA 1
ATOM 1383 C C . LEU A 1 175 ? -5.548 -10.974 6.474 1.00 83.81 175 LEU A C 1
ATOM 1385 O O . LEU A 1 175 ? -5.553 -10.572 7.636 1.00 83.81 175 LEU A O 1
ATOM 1389 N N . LYS A 1 176 ? -5.598 -12.278 6.181 1.00 84.50 176 LYS A N 1
ATOM 1390 C CA . LYS A 1 176 ? -5.746 -13.328 7.208 1.00 84.50 176 LYS A CA 1
ATOM 1391 C C . LYS A 1 176 ? -4.622 -13.305 8.246 1.00 84.50 176 LYS A C 1
ATOM 1393 O O . LYS A 1 176 ? -4.847 -13.559 9.429 1.00 84.50 176 LYS A O 1
ATOM 1398 N N . ASN A 1 177 ? -3.394 -13.012 7.818 1.00 81.81 177 ASN A N 1
ATOM 1399 C CA . ASN A 1 177 ? -2.263 -12.883 8.733 1.00 81.81 177 ASN A CA 1
ATOM 1400 C C . ASN A 1 177 ? -2.403 -11.660 9.651 1.00 81.81 177 ASN A C 1
ATOM 1402 O O . ASN A 1 177 ? -2.105 -11.784 10.838 1.00 81.81 177 ASN A O 1
ATOM 1406 N N . LYS A 1 178 ? -2.878 -10.517 9.132 1.00 76.81 178 LYS A N 1
ATOM 1407 C CA . LYS A 1 178 ? -3.173 -9.321 9.938 1.00 76.81 178 LYS A CA 1
ATOM 1408 C C . LYS A 1 178 ? -4.249 -9.609 10.989 1.00 76.81 178 LYS A C 1
ATOM 1410 O O . LYS A 1 178 ? -4.030 -9.330 12.163 1.00 76.81 178 LYS A O 1
ATOM 1415 N N . GLU A 1 179 ? -5.352 -10.245 10.598 1.00 78.75 179 GLU A N 1
ATOM 1416 C CA . GLU A 1 179 ? -6.434 -10.637 11.517 1.00 78.75 179 GLU A CA 1
ATOM 1417 C C . GLU A 1 179 ? -5.931 -11.564 12.630 1.00 78.75 179 GLU A C 1
ATOM 1419 O O . GLU A 1 179 ? -6.221 -11.365 13.811 1.00 78.75 179 GLU A O 1
ATOM 1424 N N . ARG A 1 180 ? -5.119 -12.565 12.272 1.00 80.69 180 ARG A N 1
ATOM 1425 C CA . ARG A 1 180 ? -4.545 -13.503 13.241 1.00 80.69 180 ARG A CA 1
ATOM 1426 C C . ARG A 1 180 ? -3.553 -12.827 14.188 1.00 80.69 180 ARG A C 1
ATOM 1428 O O . ARG A 1 180 ? -3.529 -13.169 15.369 1.00 80.69 180 ARG A O 1
ATOM 1435 N N . ALA A 1 181 ? -2.743 -11.893 13.689 1.00 75.69 181 ALA A N 1
ATOM 1436 C CA . ALA A 1 181 ? -1.824 -11.111 14.511 1.00 75.69 181 ALA A CA 1
ATOM 1437 C C . ALA A 1 181 ? -2.586 -10.222 15.505 1.00 75.69 181 ALA A C 1
ATOM 1439 O O . ALA A 1 181 ? -2.263 -10.236 16.690 1.00 75.69 181 ALA A O 1
ATOM 1440 N N . ALA A 1 182 ? -3.647 -9.542 15.055 1.00 73.69 182 ALA A N 1
ATOM 1441 C CA . ALA A 1 182 ? -4.520 -8.749 15.919 1.00 73.69 182 ALA A CA 1
ATOM 1442 C C . ALA A 1 182 ? -5.189 -9.612 17.004 1.00 73.69 182 ALA A C 1
ATOM 1444 O O . ALA A 1 182 ? -5.147 -9.271 18.184 1.00 73.69 182 ALA A O 1
ATOM 1445 N N . ALA A 1 183 ? -5.729 -10.781 16.638 1.00 76.31 183 ALA A N 1
ATOM 1446 C CA . ALA A 1 183 ? -6.310 -11.718 17.600 1.00 76.31 183 ALA A CA 1
ATOM 1447 C C . ALA A 1 183 ? -5.281 -12.224 18.631 1.00 76.31 183 ALA A C 1
ATOM 1449 O O . ALA A 1 183 ? -5.604 -12.362 19.812 1.00 76.31 183 ALA A O 1
ATOM 1450 N N . SER A 1 184 ? -4.036 -12.470 18.205 1.00 74.62 184 SER A N 1
ATOM 1451 C CA . SER A 1 184 ? -2.946 -12.864 19.108 1.00 74.62 184 SER A CA 1
ATOM 1452 C C . SER A 1 184 ? -2.571 -11.736 20.069 1.00 74.62 184 SER A C 1
ATOM 1454 O O . SER A 1 184 ? -2.460 -11.983 21.266 1.00 74.62 184 SER A O 1
ATOM 1456 N N . ALA A 1 185 ? -2.448 -10.499 19.578 1.00 72.62 185 ALA A N 1
ATOM 1457 C CA . ALA A 1 185 ? -2.148 -9.330 20.406 1.00 72.62 185 ALA A CA 1
ATOM 1458 C C . ALA A 1 185 ? -3.238 -9.088 21.465 1.00 72.62 185 ALA A C 1
ATOM 1460 O O . ALA A 1 185 ? -2.930 -8.867 22.635 1.00 72.62 185 ALA A O 1
ATOM 1461 N N . ILE A 1 186 ? -4.516 -9.230 21.089 1.00 75.00 186 ILE A N 1
ATOM 1462 C CA . ILE A 1 186 ? -5.647 -9.167 22.030 1.00 75.00 186 ILE A CA 1
ATOM 1463 C C . ILE A 1 186 ? -5.541 -10.284 23.077 1.00 75.00 186 ILE A C 1
ATOM 1465 O O . ILE A 1 186 ? -5.721 -10.037 24.270 1.00 75.00 186 ILE A O 1
ATOM 1469 N N . SER A 1 187 ? -5.225 -11.515 22.662 1.00 75.56 187 SER A N 1
ATOM 1470 C CA . SER A 1 187 ? -5.039 -12.637 23.589 1.00 75.56 187 SER A CA 1
ATOM 1471 C C . SER A 1 187 ? -3.904 -12.382 24.586 1.00 75.56 187 SER A C 1
ATOM 1473 O O . SER A 1 187 ? -4.060 -12.668 25.771 1.00 75.56 187 SER A O 1
ATOM 1475 N N . GLU A 1 188 ? -2.767 -11.853 24.137 1.00 75.31 188 GLU A N 1
ATOM 1476 C CA . GLU A 1 188 ? -1.622 -11.535 24.998 1.00 75.31 188 GLU A CA 1
ATOM 1477 C C . GLU A 1 188 ? -1.940 -10.393 25.971 1.00 75.31 188 GLU A C 1
ATOM 1479 O O . GLU A 1 188 ? -1.659 -10.506 27.168 1.00 75.31 188 GLU A O 1
ATOM 1484 N N . ALA A 1 189 ? -2.607 -9.338 25.494 1.00 69.69 189 ALA A N 1
ATOM 1485 C CA . ALA A 1 189 ? -3.081 -8.244 26.336 1.00 69.69 189 ALA A CA 1
ATOM 1486 C C . ALA A 1 189 ? -4.051 -8.739 27.425 1.00 69.69 189 ALA A C 1
ATOM 1488 O O . ALA A 1 189 ? -3.940 -8.331 28.583 1.00 69.69 189 ALA A O 1
ATOM 1489 N N . ASN A 1 190 ? -4.953 -9.665 27.084 1.00 73.06 190 ASN A N 1
ATOM 1490 C CA . ASN A 1 190 ? -5.874 -10.287 28.038 1.00 73.06 190 ASN A CA 1
ATOM 1491 C C . ASN A 1 190 ? -5.149 -11.157 29.074 1.00 73.06 190 ASN A C 1
ATOM 1493 O O . ASN A 1 190 ? -5.489 -11.111 30.253 1.00 73.06 190 ASN A O 1
ATOM 1497 N N . ILE A 1 191 ? -4.124 -11.922 28.680 1.00 74.12 191 ILE A N 1
ATOM 1498 C CA . ILE A 1 191 ? -3.314 -12.702 29.632 1.00 74.12 191 ILE A CA 1
ATOM 1499 C C . ILE A 1 191 ? -2.619 -11.774 30.639 1.00 74.12 191 ILE A C 1
ATOM 1501 O O . ILE A 1 191 ? -2.588 -12.082 31.829 1.00 74.12 191 ILE A O 1
ATOM 1505 N N . ALA A 1 192 ? -2.089 -10.634 30.185 1.00 73.38 192 ALA A N 1
ATOM 1506 C CA . ALA A 1 192 ? -1.407 -9.675 31.053 1.00 73.38 192 ALA A CA 1
ATOM 1507 C C . ALA A 1 192 ? -2.356 -8.942 32.021 1.00 73.38 192 ALA A C 1
ATOM 1509 O O . ALA A 1 192 ? -1.970 -8.657 33.154 1.00 73.38 192 ALA A O 1
ATOM 1510 N N . ARG A 1 193 ? -3.584 -8.626 31.586 1.00 74.81 193 ARG A N 1
ATOM 1511 C CA . ARG A 1 193 ? -4.578 -7.875 32.378 1.00 74.81 193 ARG A CA 1
ATOM 1512 C C . ARG A 1 193 ? -5.472 -8.767 33.248 1.00 74.81 193 ARG A C 1
ATOM 1514 O O . ARG A 1 193 ? -6.015 -8.288 34.239 1.00 74.81 193 ARG A O 1
ATOM 1521 N N . GLY A 1 194 ? -5.585 -10.052 32.919 1.00 79.44 194 GLY A N 1
ATOM 1522 C CA . GLY A 1 194 ? -6.577 -10.951 33.504 1.00 79.44 194 GLY A CA 1
ATOM 1523 C C . GLY A 1 194 ? -7.946 -10.839 32.814 1.00 79.44 194 GLY A C 1
ATOM 1524 O O . GLY A 1 194 ? -8.127 -10.020 31.912 1.00 79.44 194 GLY A O 1
ATOM 1525 N N . PRO A 1 195 ? -8.915 -11.692 33.192 1.00 86.69 195 PRO A N 1
ATOM 1526 C CA . PRO A 1 195 ? -10.250 -11.680 32.598 1.00 86.69 195 PRO A CA 1
ATOM 1527 C C . PRO A 1 195 ? -10.987 -10.371 32.911 1.00 86.69 195 PRO A C 1
ATOM 1529 O O . PRO A 1 195 ? -10.944 -9.894 34.045 1.00 86.69 195 PRO A O 1
ATOM 1532 N N . LEU A 1 196 ? -11.686 -9.830 31.910 1.00 92.00 196 LEU A N 1
ATOM 1533 C CA . LEU A 1 196 ? -12.522 -8.639 32.061 1.00 92.00 196 LEU A CA 1
ATOM 1534 C C . LEU A 1 196 ? -13.691 -8.900 33.021 1.00 92.00 196 LEU A C 1
ATOM 1536 O O . LEU A 1 196 ? -14.267 -9.989 33.032 1.00 92.00 196 LEU A O 1
ATOM 1540 N N . ARG A 1 197 ? -14.041 -7.891 33.824 1.00 94.62 197 ARG A N 1
ATOM 1541 C CA . ARG A 1 197 ? -15.119 -7.965 34.826 1.00 94.62 197 ARG A CA 1
ATOM 1542 C C . ARG A 1 197 ? -16.538 -7.927 34.249 1.00 94.62 197 ARG A C 1
ATOM 1544 O O . ARG A 1 197 ? -17.446 -8.388 34.939 1.00 94.62 197 ARG A O 1
ATOM 1551 N N . TYR A 1 198 ? -16.731 -7.375 33.048 1.00 95.75 198 TYR A N 1
ATOM 1552 C CA . TYR A 1 198 ? -18.045 -7.199 32.410 1.00 95.75 198 TYR A CA 1
ATOM 1553 C C . TYR A 1 198 ? -18.092 -7.818 31.007 1.00 95.75 198 TYR A C 1
ATOM 1555 O O . TYR A 1 198 ? -17.086 -7.844 30.296 1.00 95.75 198 TYR A O 1
ATOM 1563 N N . GLU A 1 199 ? -19.271 -8.283 30.600 1.00 95.31 199 GLU A N 1
ATOM 1564 C CA . GLU A 1 199 ? -19.540 -8.862 29.280 1.00 95.31 199 GLU A CA 1
ATOM 1565 C C . GLU A 1 199 ? -20.330 -7.894 28.381 1.00 95.31 199 GLU A C 1
ATOM 1567 O O . GLU A 1 199 ? -20.925 -6.920 28.844 1.00 95.31 199 GLU A O 1
ATOM 1572 N N . VAL A 1 200 ? -20.360 -8.158 27.068 1.00 96.00 200 VAL A N 1
ATOM 1573 C CA . VAL A 1 200 ? -21.238 -7.410 26.150 1.00 96.00 200 VAL A CA 1
ATOM 1574 C C . VAL A 1 200 ? -22.692 -7.587 26.584 1.00 96.00 200 VAL A C 1
ATOM 1576 O O . VAL A 1 200 ? -23.171 -8.706 26.748 1.00 96.00 200 VAL A O 1
ATOM 1579 N N . GLY A 1 201 ? -23.401 -6.472 26.732 1.00 95.44 201 GLY A N 1
ATOM 1580 C CA . GLY A 1 201 ? -24.773 -6.413 27.219 1.00 95.44 201 GLY A CA 1
ATOM 1581 C C . GLY A 1 201 ? -24.897 -6.052 28.701 1.00 95.44 201 GLY A C 1
ATOM 1582 O O . GLY A 1 201 ? -25.996 -5.683 29.126 1.00 95.44 201 GLY A O 1
ATOM 1583 N N . ASP A 1 202 ? -23.809 -6.087 29.477 1.00 97.19 202 ASP A N 1
ATOM 1584 C CA . ASP A 1 202 ? -23.847 -5.683 30.881 1.00 97.19 202 ASP A CA 1
ATOM 1585 C C . ASP A 1 202 ? -24.103 -4.182 31.033 1.00 97.19 202 ASP A C 1
ATOM 1587 O O . ASP A 1 202 ? -23.542 -3.345 30.321 1.00 97.19 202 ASP A O 1
ATOM 1591 N N . ASN A 1 203 ? -24.939 -3.841 32.015 1.00 97.44 203 ASN A N 1
ATOM 1592 C CA . ASN A 1 203 ? -25.188 -2.457 32.399 1.00 97.44 203 ASN A CA 1
ATOM 1593 C C . ASN A 1 203 ? -24.107 -1.981 33.373 1.00 97.44 203 ASN A C 1
ATOM 1595 O O . ASN A 1 203 ? -23.917 -2.555 34.454 1.00 97.44 203 ASN A O 1
ATOM 1599 N N . VAL A 1 204 ? -23.445 -0.890 33.012 1.00 97.56 204 VAL A N 1
ATOM 1600 C CA . VAL A 1 204 ? -22.344 -0.289 33.765 1.00 97.56 204 VAL A CA 1
ATOM 1601 C C . VAL A 1 204 ? -22.576 1.208 33.949 1.00 97.56 204 VAL A C 1
ATOM 1603 O O . VAL A 1 204 ? -23.367 1.834 33.248 1.00 97.56 204 VAL A O 1
ATOM 1606 N N . GLU A 1 205 ? -21.888 1.792 34.918 1.00 97.12 205 GLU A N 1
ATOM 1607 C CA . GLU A 1 205 ? -21.681 3.232 34.990 1.00 97.12 205 GLU A CA 1
ATOM 1608 C C . GLU A 1 205 ? -20.240 3.523 34.579 1.00 97.12 205 GLU A C 1
ATOM 1610 O O . GLU A 1 205 ? -19.302 2.899 35.086 1.00 97.12 205 GLU A O 1
ATOM 1615 N N . ALA A 1 206 ? -20.072 4.475 33.670 1.00 96.06 206 ALA A N 1
ATOM 1616 C CA . ALA A 1 206 ? -18.782 4.947 33.196 1.00 96.06 206 ALA A CA 1
ATOM 1617 C C . ALA A 1 206 ? -18.511 6.358 33.717 1.00 96.06 206 ALA A C 1
ATOM 1619 O O . ALA A 1 206 ? -19.423 7.183 33.820 1.00 96.06 206 ALA A O 1
ATOM 1620 N N . TYR A 1 207 ? -17.254 6.644 34.048 1.00 94.75 207 TYR A N 1
ATOM 1621 C CA . TYR A 1 207 ? -16.858 7.972 34.497 1.00 94.75 207 TYR A CA 1
ATOM 1622 C C . TYR A 1 207 ? -16.599 8.889 33.296 1.00 94.75 207 TYR A C 1
ATOM 1624 O O . TYR A 1 207 ? -15.683 8.652 32.510 1.00 94.75 207 TYR A O 1
ATOM 1632 N N . THR A 1 208 ? -17.408 9.937 33.166 1.00 92.25 208 THR A N 1
ATOM 1633 C CA . THR A 1 208 ? -17.358 10.926 32.080 1.00 92.25 208 THR A CA 1
ATOM 1634 C C . THR A 1 208 ? -17.028 12.319 32.621 1.00 92.25 208 THR A C 1
ATOM 1636 O O . THR A 1 208 ? -16.953 12.529 33.835 1.00 92.25 208 THR A O 1
ATOM 1639 N N . GLU A 1 209 ? -16.887 13.310 31.737 1.00 89.25 209 GLU A N 1
ATOM 1640 C CA . GLU A 1 209 ? -16.746 14.721 32.134 1.00 89.25 209 GLU A CA 1
ATOM 1641 C C . GLU A 1 209 ? -17.933 15.232 32.969 1.00 89.25 209 GLU A C 1
ATOM 1643 O O . GLU A 1 209 ? -17.788 16.161 33.764 1.00 89.25 209 GLU A O 1
ATOM 1648 N N . HIS A 1 210 ? -19.103 14.604 32.828 1.00 89.19 210 HIS A N 1
ATOM 1649 C CA . HIS A 1 210 ? -20.322 14.937 33.565 1.00 89.19 210 HIS A CA 1
ATOM 1650 C C . HIS A 1 210 ? -20.533 14.058 34.809 1.00 89.19 210 HIS A C 1
ATOM 1652 O O . HIS A 1 210 ? -21.587 14.118 35.441 1.00 89.19 210 HIS A O 1
ATOM 1658 N N . GLY A 1 211 ? -19.524 13.271 35.196 1.00 93.56 211 GLY A N 1
ATOM 1659 C CA . GLY A 1 211 ? -19.592 12.324 36.305 1.00 93.56 211 GLY A CA 1
ATOM 1660 C C . GLY A 1 211 ? -19.979 10.915 35.855 1.00 93.56 211 GLY A C 1
ATOM 1661 O O . GLY A 1 211 ? -19.718 10.517 34.721 1.00 93.56 211 GLY A O 1
ATOM 1662 N N . TRP A 1 212 ? -20.551 10.135 36.775 1.00 96.00 212 TRP A N 1
ATOM 1663 C CA . TRP A 1 212 ? -20.963 8.755 36.511 1.00 96.00 212 TRP A CA 1
ATOM 1664 C C . TRP A 1 212 ? -22.223 8.726 35.651 1.00 96.00 212 TRP A C 1
ATOM 1666 O O . TRP A 1 212 ? -23.290 9.140 36.102 1.00 96.00 212 TRP A O 1
ATOM 1676 N N . THR A 1 213 ? -22.087 8.204 34.437 1.00 96.62 213 THR A N 1
ATOM 1677 C CA . THR A 1 213 ? -23.182 8.083 33.473 1.00 96.62 213 THR A CA 1
ATOM 1678 C C . THR A 1 213 ? -23.439 6.613 33.188 1.00 96.62 213 THR A C 1
ATOM 1680 O O . THR A 1 213 ? -22.504 5.834 32.992 1.00 96.62 213 THR A O 1
ATOM 1683 N N . ARG A 1 214 ? -24.713 6.220 33.196 1.00 96.88 214 ARG A N 1
ATOM 1684 C CA . ARG A 1 214 ? -25.135 4.846 32.928 1.00 96.88 214 ARG A CA 1
ATOM 1685 C C . ARG A 1 214 ? -25.041 4.539 31.432 1.00 96.88 214 ARG A C 1
ATOM 1687 O O . ARG A 1 214 ? -25.268 5.408 30.590 1.00 96.88 214 ARG A O 1
ATOM 1694 N N . GLY A 1 215 ? -24.691 3.297 31.130 1.00 96.44 215 GLY A N 1
ATOM 1695 C CA . GLY A 1 215 ? -24.680 2.768 29.780 1.00 96.44 215 GLY A CA 1
ATOM 1696 C C . GLY A 1 215 ? -24.595 1.247 29.756 1.00 96.44 215 GLY A C 1
ATOM 1697 O O . GLY A 1 215 ? -24.603 0.578 30.794 1.00 96.44 215 GLY A O 1
ATOM 1698 N N . GLN A 1 216 ? -24.490 0.706 28.551 1.00 97.81 216 GLN A N 1
ATOM 1699 C CA . GLN A 1 216 ? -24.354 -0.719 28.289 1.00 97.81 216 GLN A CA 1
ATOM 1700 C C . GLN A 1 216 ? -23.033 -1.002 27.577 1.00 97.81 216 GLN A C 1
ATOM 1702 O O . GLN A 1 216 ? -22.655 -0.291 26.646 1.00 97.81 216 GLN A O 1
ATOM 1707 N N . VAL A 1 217 ? -22.337 -2.059 27.990 1.00 97.50 217 VAL A N 1
ATOM 1708 C CA . VAL A 1 217 ? -21.147 -2.543 27.280 1.00 97.50 217 VAL A CA 1
ATOM 1709 C C . VAL A 1 217 ? -21.573 -3.102 25.921 1.00 97.50 217 VAL A C 1
ATOM 1711 O O . VAL A 1 217 ? -22.367 -4.036 25.859 1.00 97.50 217 VAL A O 1
ATOM 1714 N N . VAL A 1 218 ? -21.047 -2.546 24.830 1.00 96.75 218 VAL A N 1
ATOM 1715 C CA . VAL A 1 218 ? -21.390 -2.955 23.453 1.00 96.75 218 VAL A CA 1
ATOM 1716 C C . VAL A 1 218 ? -20.261 -3.698 22.742 1.00 96.75 218 VAL A C 1
ATOM 1718 O O . VAL A 1 218 ? -20.526 -4.484 21.836 1.00 96.75 218 VAL A O 1
ATOM 1721 N N . ALA A 1 219 ? -19.014 -3.514 23.181 1.00 93.50 219 ALA A N 1
ATOM 1722 C CA . ALA A 1 219 ? -17.866 -4.268 22.689 1.00 93.50 219 ALA A CA 1
ATOM 1723 C C . ALA A 1 219 ? -16.806 -4.436 23.784 1.00 93.50 219 ALA A C 1
ATOM 1725 O O . ALA A 1 219 ? -16.687 -3.602 24.684 1.00 93.50 219 ALA A O 1
ATOM 1726 N N . LEU A 1 220 ? -16.020 -5.508 23.680 1.00 92.81 220 LEU A N 1
ATOM 1727 C CA . LEU A 1 220 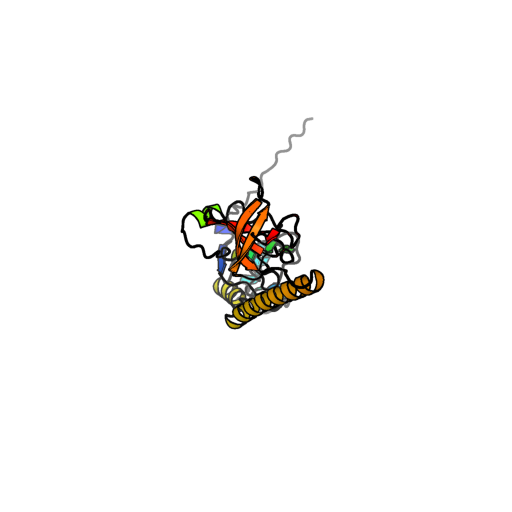? -14.852 -5.769 24.524 1.00 92.81 220 LEU A CA 1
ATOM 1728 C C . LEU A 1 220 ? -13.576 -5.591 23.704 1.00 92.81 220 LEU A C 1
ATOM 1730 O O . LEU A 1 220 ? -13.586 -5.868 22.506 1.00 92.81 220 LEU A O 1
ATOM 1734 N N . ASN A 1 221 ? -12.474 -5.210 24.354 1.00 89.00 221 ASN A N 1
ATOM 1735 C CA . ASN A 1 221 ? -11.173 -5.006 23.697 1.00 89.00 221 ASN A CA 1
ATOM 1736 C C . ASN A 1 221 ? -11.274 -4.073 22.477 1.00 89.00 221 ASN A C 1
ATOM 1738 O O . ASN A 1 221 ? -10.723 -4.340 21.410 1.00 89.00 221 ASN A O 1
ATOM 1742 N N . TYR A 1 222 ? -12.026 -2.991 22.655 1.00 89.94 222 TYR A N 1
ATOM 1743 C CA . TYR A 1 222 ? -12.297 -1.981 21.648 1.00 89.94 222 TYR A CA 1
ATOM 1744 C C . TYR A 1 222 ? -11.031 -1.215 21.250 1.00 89.94 222 TYR A C 1
ATOM 1746 O O . TYR A 1 222 ? -10.155 -0.964 22.083 1.00 89.94 222 TYR A O 1
ATOM 1754 N N . ARG A 1 223 ? -10.953 -0.806 19.984 1.00 88.69 223 ARG A N 1
ATOM 1755 C CA . ARG A 1 223 ? -9.869 0.018 19.445 1.00 88.69 223 ARG A CA 1
ATOM 1756 C C . ARG A 1 223 ? -10.401 0.991 18.403 1.00 88.69 223 ARG A C 1
ATOM 1758 O O . ARG A 1 223 ? -11.341 0.650 17.691 1.00 88.69 223 ARG A O 1
ATOM 1765 N N . GLU A 1 224 ? -9.744 2.139 18.299 1.00 82.81 224 GLU A N 1
ATOM 1766 C CA . GLU A 1 224 ? -9.911 3.068 17.180 1.00 82.81 224 GLU A CA 1
ATOM 1767 C C . GLU A 1 224 ? -8.928 2.726 16.052 1.00 82.81 224 GLU A C 1
ATOM 1769 O O . GLU A 1 224 ? -7.914 2.046 16.267 1.00 82.81 224 GLU A O 1
ATOM 1774 N N . ASP A 1 225 ? -9.219 3.198 14.842 1.00 75.50 225 ASP A N 1
ATOM 1775 C CA . ASP A 1 225 ? -8.382 2.945 13.665 1.00 75.50 225 ASP A CA 1
ATOM 1776 C C . ASP A 1 225 ? -7.005 3.614 13.758 1.00 75.50 225 ASP A C 1
ATOM 1778 O O . ASP A 1 225 ? -6.023 3.049 13.274 1.00 75.50 225 ASP A O 1
ATOM 1782 N N . ASP A 1 226 ? -6.922 4.758 14.439 1.00 74.56 226 ASP A N 1
ATOM 1783 C CA . ASP A 1 226 ? -5.714 5.566 14.632 1.00 74.56 226 ASP A CA 1
ATOM 1784 C C . ASP A 1 226 ? -4.889 5.171 15.872 1.00 74.56 226 ASP A C 1
ATOM 1786 O O . ASP A 1 226 ? -3.847 5.770 16.146 1.00 74.56 226 ASP A O 1
ATOM 1790 N N . TRP A 1 227 ? -5.327 4.172 16.647 1.00 79.12 227 TRP A N 1
ATOM 1791 C CA . TRP A 1 227 ? -4.583 3.704 17.816 1.00 79.12 227 TRP A CA 1
ATOM 1792 C C . TRP A 1 227 ? -3.430 2.783 17.434 1.00 79.12 227 TRP A C 1
ATOM 1794 O O . TRP A 1 227 ? -3.559 1.932 16.546 1.00 79.12 227 TRP A O 1
ATOM 1804 N N . ASP A 1 228 ? -2.338 2.890 18.201 1.00 74.81 228 ASP A N 1
ATOM 1805 C CA . ASP A 1 228 ? -1.236 1.931 18.167 1.00 74.81 228 ASP A CA 1
ATOM 1806 C C . ASP A 1 228 ? -1.769 0.491 18.230 1.00 74.81 228 ASP A C 1
ATOM 1808 O O . ASP A 1 228 ? -2.750 0.192 18.918 1.00 74.81 228 ASP A O 1
ATOM 1812 N N . VAL A 1 229 ? -1.119 -0.421 17.503 1.00 66.94 229 VAL A N 1
ATOM 1813 C CA . VAL A 1 229 ? -1.587 -1.809 17.316 1.00 66.94 229 VAL A CA 1
ATOM 1814 C C . VAL A 1 229 ? -1.757 -2.561 18.645 1.00 66.94 229 VAL A C 1
ATOM 1816 O O . VAL A 1 229 ? -2.577 -3.472 18.743 1.00 66.94 229 VAL A O 1
ATOM 1819 N N . ASP A 1 230 ? -1.003 -2.185 19.675 1.00 73.56 230 ASP A N 1
ATOM 1820 C CA . ASP A 1 230 ? -1.033 -2.765 21.018 1.00 73.56 230 ASP A CA 1
ATOM 1821 C C . ASP A 1 230 ? -2.020 -2.071 21.974 1.00 73.56 230 ASP A C 1
ATOM 1823 O O . ASP A 1 230 ? -2.265 -2.551 23.090 1.00 73.56 230 ASP A O 1
ATOM 1827 N N . ARG A 1 231 ? -2.631 -0.959 21.555 1.00 79.81 231 ARG A N 1
ATOM 1828 C CA . ARG A 1 231 ? -3.564 -0.196 22.377 1.00 79.81 231 ARG A CA 1
ATOM 1829 C C . ARG A 1 231 ? -4.998 -0.671 22.154 1.00 79.81 231 ARG A C 1
ATOM 1831 O O . ARG A 1 231 ? -5.592 -0.477 21.100 1.00 79.81 231 ARG A O 1
ATOM 1838 N N . VAL A 1 232 ? -5.581 -1.231 23.213 1.00 86.50 232 VAL A N 1
ATOM 1839 C CA . VAL A 1 232 ? -7.000 -1.611 23.292 1.00 86.50 232 VAL A CA 1
ATOM 1840 C C . VAL A 1 232 ? -7.623 -1.140 24.607 1.00 86.50 232 VAL A C 1
ATOM 1842 O O . VAL A 1 232 ? -7.015 -1.239 25.685 1.00 86.50 232 VAL A O 1
ATOM 1845 N N . ALA A 1 233 ? -8.854 -0.647 24.514 1.00 91.00 233 ALA A N 1
ATOM 1846 C CA . ALA A 1 233 ? -9.716 -0.299 25.630 1.00 91.00 233 ALA A CA 1
ATOM 1847 C C . ALA A 1 233 ? -10.538 -1.530 26.040 1.00 91.00 233 ALA A C 1
ATOM 1849 O O . ALA A 1 233 ? -11.134 -2.177 25.181 1.00 91.00 233 ALA A O 1
ATOM 1850 N N . PRO A 1 234 ? -10.613 -1.869 27.336 1.00 93.00 234 PRO A N 1
ATOM 1851 C CA . PRO A 1 234 ? -11.393 -3.012 27.804 1.00 93.00 234 PRO A CA 1
ATOM 1852 C C . PRO A 1 234 ? -12.847 -3.033 27.332 1.00 93.00 234 PRO A C 1
ATOM 1854 O O . PRO A 1 234 ? -13.334 -4.095 26.951 1.00 93.00 234 PRO A O 1
ATOM 1857 N N . TYR A 1 235 ? -13.511 -1.874 27.307 1.00 95.50 235 TYR A N 1
ATOM 1858 C CA . TYR A 1 235 ? -14.939 -1.770 27.013 1.00 95.50 235 TYR A CA 1
ATOM 1859 C C . TYR A 1 235 ? -15.236 -0.587 26.093 1.00 95.50 235 TYR A C 1
ATOM 1861 O O . TYR A 1 235 ? -14.797 0.530 26.372 1.00 95.50 235 TYR A O 1
ATOM 1869 N N . GLN A 1 236 ? -16.053 -0.816 25.067 1.00 97.19 236 GLN A N 1
ATOM 1870 C CA . GLN A 1 236 ? -16.862 0.230 24.444 1.00 97.19 236 GLN A CA 1
ATOM 1871 C C . GLN A 1 236 ? -18.228 0.243 25.128 1.00 97.19 236 GLN A C 1
ATOM 1873 O O . GLN A 1 236 ? -18.838 -0.812 25.318 1.00 97.19 236 GLN A O 1
ATOM 1878 N N . ILE A 1 237 ? -18.698 1.423 25.516 1.00 97.44 237 ILE A N 1
ATOM 1879 C CA . ILE A 1 237 ? -19.917 1.613 26.298 1.00 97.44 237 ILE A CA 1
ATOM 1880 C C . ILE A 1 237 ? -20.821 2.580 25.539 1.00 97.44 237 ILE A C 1
ATOM 1882 O O . ILE A 1 237 ? -20.410 3.690 25.206 1.00 97.44 237 ILE A O 1
ATOM 1886 N N . MET A 1 238 ? -22.055 2.159 25.284 1.00 97.38 238 MET A N 1
ATOM 1887 C CA . MET A 1 238 ? -23.113 3.026 24.779 1.00 97.38 238 MET A CA 1
ATOM 1888 C C . MET A 1 238 ? -23.862 3.612 25.970 1.00 97.38 238 MET A C 1
ATOM 1890 O O . MET A 1 238 ? -24.486 2.873 26.732 1.00 97.38 238 MET A O 1
ATOM 1894 N N . LEU A 1 239 ? -23.760 4.924 26.158 1.00 95.69 239 LEU A N 1
ATOM 1895 C CA . LEU A 1 239 ? -24.474 5.649 27.204 1.00 95.69 239 LEU A CA 1
ATOM 1896 C C . LEU A 1 239 ? -25.981 5.684 26.913 1.00 95.69 239 LEU A C 1
ATOM 1898 O O . LEU A 1 239 ? -26.410 5.521 25.770 1.00 95.69 239 LEU A O 1
ATOM 1902 N N . ASP A 1 240 ? -26.791 5.942 27.940 1.00 92.75 240 ASP A N 1
ATOM 1903 C CA . ASP A 1 240 ? -28.257 6.023 27.811 1.00 92.75 240 ASP A CA 1
ATOM 1904 C C . ASP A 1 240 ? -28.721 7.120 26.824 1.00 92.75 240 ASP A C 1
ATOM 1906 O O . ASP A 1 240 ? -29.813 7.040 26.262 1.00 92.75 240 ASP A O 1
ATOM 1910 N N . ASP A 1 241 ? -27.885 8.135 26.578 1.00 91.75 241 ASP A N 1
ATOM 1911 C CA . ASP A 1 241 ? -28.111 9.184 25.575 1.00 91.75 241 ASP A CA 1
ATOM 1912 C C . ASP A 1 241 ? -27.668 8.790 24.150 1.00 91.75 241 ASP A C 1
ATOM 1914 O O . ASP A 1 241 ? -27.695 9.617 23.240 1.00 91.75 241 ASP A O 1
ATOM 1918 N N . SER A 1 242 ? -27.319 7.515 23.939 1.00 90.38 242 SER A N 1
ATOM 1919 C CA . SER A 1 242 ? -26.793 6.935 22.692 1.00 90.38 242 SER A CA 1
ATOM 1920 C C . SER A 1 242 ? -25.377 7.376 22.299 1.00 90.38 242 SER A C 1
ATOM 1922 O O . SER A 1 242 ? -24.916 7.030 21.210 1.00 90.38 242 SER A O 1
ATOM 1924 N N . THR A 1 243 ? -24.652 8.090 23.163 1.00 94.12 243 THR A N 1
ATOM 1925 C CA . THR A 1 243 ? -23.238 8.413 22.933 1.00 94.12 243 THR A CA 1
ATOM 1926 C C . THR A 1 243 ? -22.368 7.173 23.129 1.00 94.12 243 THR A C 1
ATOM 1928 O O . THR A 1 243 ? -22.476 6.483 24.144 1.00 94.12 243 THR A O 1
ATOM 1931 N N . LEU A 1 244 ? -21.467 6.897 22.182 1.00 94.88 244 LEU A N 1
ATOM 1932 C CA . LEU A 1 244 ? -20.442 5.865 22.333 1.00 94.88 244 LEU A CA 1
ATOM 1933 C C . LEU A 1 244 ? -19.201 6.454 23.000 1.00 94.88 244 LEU A C 1
ATOM 1935 O O . LEU A 1 244 ? -18.624 7.427 22.520 1.00 94.88 244 LEU A O 1
ATOM 1939 N N . ILE A 1 245 ? -18.782 5.830 24.093 1.00 95.25 245 ILE A N 1
ATOM 1940 C CA . ILE A 1 245 ? -17.521 6.114 24.776 1.00 95.25 245 ILE A CA 1
ATOM 1941 C C . ILE A 1 245 ? -16.744 4.811 24.971 1.00 95.25 245 ILE A C 1
ATOM 1943 O O . ILE A 1 245 ? -17.260 3.716 24.744 1.00 95.25 245 ILE A O 1
ATOM 1947 N N . PHE A 1 246 ? -15.513 4.908 25.462 1.00 95.56 246 PHE A N 1
ATOM 1948 C CA . PHE A 1 246 ? -14.747 3.743 25.890 1.00 95.56 246 PHE A CA 1
ATOM 1949 C C . PHE A 1 246 ? -14.208 3.930 27.308 1.00 95.56 246 PHE A C 1
ATOM 1951 O O . PHE A 1 246 ? -13.860 5.036 27.723 1.00 95.56 246 PHE A O 1
ATOM 1958 N N . ALA A 1 247 ? -14.111 2.832 28.056 1.00 94.00 247 ALA A N 1
ATOM 1959 C CA . ALA A 1 247 ? -13.414 2.815 29.334 1.00 94.00 247 ALA A CA 1
ATOM 1960 C C . ALA A 1 247 ? -11.931 2.492 29.083 1.00 94.00 247 ALA A C 1
ATOM 1962 O O . ALA A 1 247 ? -11.635 1.425 28.542 1.00 94.00 247 ALA A O 1
ATOM 1963 N N . PRO A 1 248 ? -10.978 3.361 29.469 1.00 90.50 248 PRO A N 1
ATOM 1964 C CA . PRO A 1 248 ? -9.561 3.144 29.169 1.00 90.50 248 PRO A CA 1
ATOM 1965 C C . PRO A 1 248 ? -8.939 1.999 29.982 1.00 90.50 248 PRO A C 1
ATOM 1967 O O . PRO A 1 248 ? -7.903 1.466 29.594 1.00 90.50 248 PRO A O 1
ATOM 1970 N N . LEU A 1 249 ? -9.548 1.631 31.114 1.00 90.12 249 LEU A N 1
ATOM 1971 C CA . LEU A 1 249 ? -9.077 0.605 32.043 1.00 90.12 249 LEU A CA 1
ATOM 1972 C C . LEU A 1 249 ? -10.264 -0.194 32.592 1.00 90.12 249 LEU A C 1
ATOM 1974 O O . LEU A 1 249 ? -11.369 0.332 32.707 1.00 90.12 249 LEU A O 1
ATOM 1978 N N . ASP A 1 250 ? -10.018 -1.443 32.987 1.00 92.75 250 ASP A N 1
ATOM 1979 C CA . ASP A 1 250 ? -10.981 -2.239 33.747 1.00 92.75 250 ASP A CA 1
ATOM 1980 C C . ASP A 1 250 ? -10.773 -1.998 35.246 1.00 92.75 250 ASP A C 1
ATOM 1982 O O . ASP A 1 250 ? -10.172 -2.800 35.955 1.00 92.75 250 ASP A O 1
ATOM 1986 N N . ASP A 1 251 ? -11.208 -0.829 35.714 1.00 93.19 251 ASP A N 1
ATOM 1987 C CA . ASP A 1 251 ? -10.963 -0.354 37.076 1.00 93.19 251 ASP A CA 1
ATOM 1988 C C . ASP A 1 251 ? -12.172 0.436 37.596 1.00 93.19 251 ASP A C 1
ATOM 1990 O O . ASP A 1 251 ? -12.770 1.220 36.856 1.00 93.19 251 ASP A O 1
ATOM 1994 N N . ASP A 1 252 ? -12.520 0.266 38.875 1.00 94.12 252 ASP A N 1
ATOM 1995 C CA . ASP A 1 252 ? -13.656 0.949 39.521 1.00 94.12 252 ASP A CA 1
ATOM 1996 C C . ASP A 1 252 ? -13.555 2.482 39.510 1.00 94.12 252 ASP A C 1
ATOM 1998 O O . ASP A 1 252 ? -14.544 3.166 39.768 1.00 94.12 252 ASP A O 1
ATOM 2002 N N . ARG A 1 253 ? -12.382 3.045 39.201 1.00 94.19 253 ARG A N 1
ATOM 2003 C CA . ARG A 1 253 ? -12.194 4.489 38.997 1.00 94.19 253 ARG A CA 1
ATOM 2004 C C . ARG A 1 253 ? -12.796 5.004 37.692 1.00 94.19 253 ARG A C 1
ATOM 2006 O O . ARG A 1 253 ? -13.007 6.207 37.584 1.00 94.19 253 ARG A O 1
ATOM 2013 N N . VAL A 1 254 ? -13.033 4.133 36.710 1.00 94.94 254 VAL A N 1
ATOM 2014 C CA . VAL A 1 254 ? -13.519 4.527 35.376 1.00 94.94 254 VAL A CA 1
ATOM 2015 C C . VAL A 1 254 ? -14.741 3.740 34.913 1.00 94.94 254 VAL A C 1
ATOM 2017 O O . VAL A 1 254 ? -15.518 4.262 34.119 1.00 94.94 254 VAL A O 1
ATOM 2020 N N . VAL A 1 255 ? -14.942 2.518 35.414 1.00 96.38 255 VAL A N 1
ATOM 2021 C CA . VAL A 1 255 ? -16.091 1.675 35.073 1.00 96.38 255 VAL A CA 1
ATOM 2022 C C . VAL A 1 255 ? -16.489 0.791 36.250 1.00 96.38 255 VAL A C 1
ATOM 2024 O O . VAL A 1 255 ? -15.664 0.081 36.835 1.00 96.38 255 VAL A O 1
ATOM 2027 N N . ARG A 1 256 ? -17.778 0.813 36.586 1.00 97.00 256 ARG A N 1
ATOM 2028 C CA . ARG A 1 256 ? -18.351 0.007 37.667 1.00 97.00 256 ARG A CA 1
ATOM 2029 C C . ARG A 1 256 ? -19.712 -0.561 37.281 1.00 97.00 256 ARG A C 1
ATOM 2031 O O . ARG A 1 256 ? -20.370 -0.057 36.378 1.00 97.00 256 ARG A O 1
ATOM 2038 N N . LYS A 1 257 ? -20.160 -1.588 37.997 1.00 94.69 257 LYS A N 1
ATOM 2039 C CA . LYS A 1 257 ? -21.491 -2.173 37.811 1.00 94.69 257 LYS A CA 1
ATOM 2040 C C . LYS A 1 257 ? -22.584 -1.130 38.072 1.00 94.69 257 LYS A C 1
ATOM 2042 O O . LYS A 1 257 ? -22.543 -0.464 39.106 1.00 94.69 257 LYS A O 1
ATOM 2047 N N . ALA A 1 258 ? -23.562 -1.020 37.171 1.00 88.44 258 ALA A N 1
ATOM 2048 C CA . ALA A 1 258 ? -24.718 -0.157 37.394 1.00 88.44 258 ALA A CA 1
ATOM 2049 C C . ALA A 1 258 ? -25.626 -0.737 38.488 1.00 88.44 258 ALA A C 1
ATOM 2051 O O . ALA A 1 258 ? -25.873 -1.947 38.522 1.00 88.44 258 ALA A O 1
ATOM 2052 N N . LEU A 1 259 ? -26.111 0.138 39.373 1.00 73.62 259 LEU A N 1
ATOM 2053 C CA . LEU A 1 259 ? -27.109 -0.193 40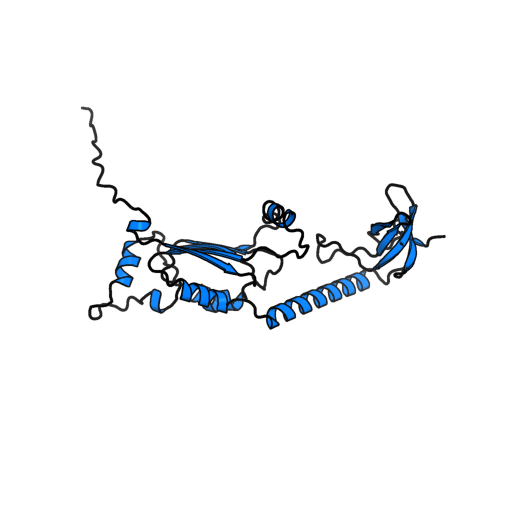.395 1.00 73.62 259 LEU A CA 1
ATOM 2054 C C . LEU A 1 259 ? -28.527 -0.307 39.812 1.00 73.62 259 LEU A C 1
ATOM 2056 O O . LEU A 1 259 ? -28.829 0.330 38.768 1.00 73.62 259 LEU A O 1
#

Sequence (259 aa):
TSHSHSHEHSRKADLTSERLGIKNFVYTAQRPFKESRLLSDVIDHWPIPMKATLDLDDFQNSNRQLGGAPASVEMDLQTMSPFGSVLRSKGWVSLDRFPDRDVFWSHAGCHFGLELAPEWKRDSESEARDAVTGDADNKKPPQELVFIGIDMDEDAIRGALDDCLMSDFEMEKALKNKERAAASAISEANIARGPLRYEVGDNVEAYTEHGWTRGQVVALNYREDDWDVDRVAPYQIMLDDSTLIFAPLDDDRVVRKAL

Foldseek 3Di:
DDDDDDDDPDDDDPDDCVVLQKDKDKAWDLFAFAPVLCCPQPVVQQCQAQDPDDDSVVLVVLVPPPDDDDDDCPDSLCVRALNSFFQWKWWWGAYLVCNPWIWTWTDHRNDTDTHTDDPPPCPPPVVVVVVPPPPPPPRPGITMMMTMGHPGPPVRVNVSRVVRGDDPVRVVVSVVVLVVVLVVLLVVLCVVQDDAPDDFQFWKWFQDPVGTFIWTFHDAQDDDPPDDSNQTFGTFTQTPVRDTDTFRDSDPVGMDHDD

Organism: NCBI:txid3111310